Protein AF-A0A5B8JKD5-F1 (afdb_monomer)

Radius of gyration: 22.91 Å; Cα contacts (8 Å, |Δi|>4): 563; chains: 1; bounding box: 77×68×49 Å

InterPro domains:
  IPR025335 Protein of unknown function DUF4241 [PF14025] (113-282)

Mean predicted aligned error: 14.0 Å

pLDDT: mean 71.25, std 26.7, range [23.27, 98.62]

Nearest PDB structures (foldseek):
  3tgo-assembly2_D  TM=1.896E-01  e=2.048E+00  Escherichia coli K-12
  7pvh-assembly1_B  TM=2.909E-01  e=5.321E+00  Porphyromonas gingivalis ATCC 33277

Organism: NCBI:txid2599401

Structure (mmCIF, N/CA/C/O backbone):
data_AF-A0A5B8JKD5-F1
#
_entry.id   AF-A0A5B8JKD5-F1
#
loop_
_atom_site.group_PDB
_atom_site.id
_atom_site.type_symbol
_atom_site.label_atom_id
_atom_site.label_alt_id
_atom_site.label_comp_id
_atom_site.label_asym_id
_atom_site.label_entity_id
_atom_site.label_seq_id
_atom_site.pdbx_PDB_ins_code
_atom_site.Cartn_x
_atom_site.Cartn_y
_atom_site.Cartn_z
_atom_site.occupancy
_atom_site.B_iso_or_equiv
_atom_site.auth_seq_id
_atom_site.auth_comp_id
_atom_site.auth_asym_id
_atom_site.auth_atom_id
_atom_site.pdbx_PDB_model_num
ATOM 1 N N . MET A 1 1 ? 41.252 -17.599 -28.103 1.00 38.72 1 MET A N 1
ATOM 2 C CA . MET A 1 1 ? 41.578 -16.735 -26.949 1.00 38.72 1 MET A CA 1
ATOM 3 C C . MET A 1 1 ? 40.517 -16.993 -25.890 1.00 38.72 1 MET A C 1
ATOM 5 O O . MET A 1 1 ? 39.359 -16.701 -26.145 1.00 38.72 1 MET A O 1
ATOM 9 N N . ARG A 1 2 ? 40.862 -17.691 -24.802 1.00 27.73 2 ARG A N 1
ATOM 10 C CA . ARG A 1 2 ? 39.943 -18.035 -23.701 1.00 27.73 2 ARG A CA 1
ATOM 11 C C . ARG A 1 2 ? 40.127 -17.001 -22.587 1.00 27.73 2 ARG A C 1
ATOM 13 O O . ARG A 1 2 ? 41.266 -16.767 -22.196 1.00 27.73 2 ARG A O 1
ATOM 20 N N . LEU A 1 3 ? 39.040 -16.406 -22.101 1.00 31.05 3 LEU A N 1
ATOM 21 C CA . LEU A 1 3 ? 39.043 -15.577 -20.889 1.00 31.05 3 LEU A CA 1
ATOM 22 C C . LEU A 1 3 ? 39.166 -16.476 -19.639 1.00 31.05 3 LEU A C 1
ATOM 24 O O . LEU A 1 3 ? 38.661 -17.603 -19.666 1.00 31.05 3 LEU A O 1
ATOM 28 N N . PRO A 1 4 ? 39.847 -16.035 -18.565 1.00 34.31 4 PRO A N 1
ATOM 29 C CA . PRO A 1 4 ? 40.064 -16.857 -17.382 1.00 34.31 4 PRO A CA 1
ATOM 30 C C . PRO A 1 4 ? 38.844 -16.849 -16.451 1.00 34.31 4 PRO A C 1
ATOM 32 O O . PRO A 1 4 ? 38.213 -15.820 -16.228 1.00 34.31 4 PRO A O 1
ATOM 35 N N . SER A 1 5 ? 38.547 -18.014 -15.871 1.00 30.92 5 SER A N 1
ATOM 36 C CA . SER A 1 5 ? 37.573 -18.173 -14.789 1.00 30.92 5 SER A CA 1
ATOM 37 C C . SER A 1 5 ? 38.212 -17.709 -13.477 1.00 30.92 5 SER A C 1
ATOM 39 O O . SER A 1 5 ? 39.177 -18.329 -13.021 1.00 30.92 5 SER A O 1
ATOM 41 N N . ALA A 1 6 ? 37.673 -16.665 -12.854 1.00 30.75 6 ALA A N 1
ATOM 42 C CA . ALA A 1 6 ? 38.006 -16.298 -11.483 1.00 30.75 6 ALA A CA 1
ATOM 43 C C . ALA A 1 6 ? 36.887 -16.787 -10.551 1.00 30.75 6 ALA A C 1
ATOM 45 O O . ALA A 1 6 ? 35.758 -16.307 -10.605 1.00 30.75 6 ALA A O 1
ATOM 46 N N . ARG A 1 7 ? 37.204 -17.774 -9.704 1.00 29.45 7 ARG A N 1
ATOM 47 C CA . ARG A 1 7 ? 3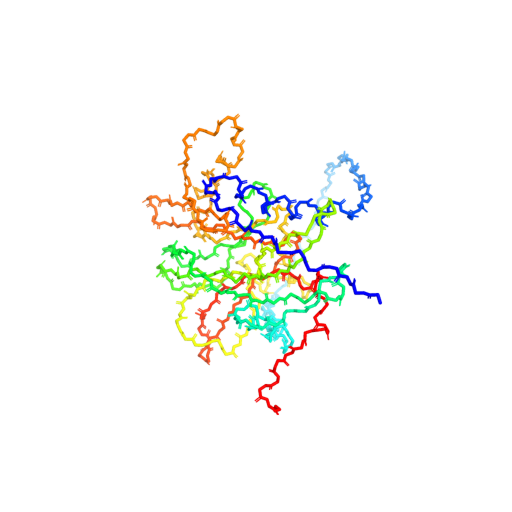6.393 -18.139 -8.536 1.00 29.45 7 ARG A CA 1
ATOM 48 C C . ARG A 1 7 ? 36.581 -17.054 -7.477 1.00 29.45 7 ARG A C 1
ATOM 50 O O . ARG A 1 7 ? 37.683 -16.922 -6.952 1.00 29.45 7 ARG A O 1
ATOM 57 N N . ALA A 1 8 ? 35.523 -16.319 -7.149 1.00 29.28 8 ALA A N 1
ATOM 58 C CA . ALA A 1 8 ? 35.490 -15.465 -5.969 1.00 29.28 8 ALA A CA 1
ATOM 59 C C . ALA A 1 8 ? 34.946 -16.269 -4.779 1.00 29.28 8 ALA A C 1
ATOM 61 O O . ALA A 1 8 ? 33.826 -16.779 -4.806 1.00 29.28 8 ALA A O 1
ATOM 62 N N . THR A 1 9 ? 35.770 -16.416 -3.746 1.00 25.31 9 THR A N 1
ATOM 63 C CA . THR A 1 9 ? 35.397 -17.001 -2.458 1.00 25.31 9 THR A CA 1
ATOM 64 C C . THR A 1 9 ? 34.605 -15.960 -1.669 1.00 25.31 9 THR A C 1
ATOM 66 O O . THR A 1 9 ? 35.135 -14.900 -1.344 1.00 25.31 9 THR A O 1
ATOM 69 N N . VAL A 1 10 ? 33.338 -16.248 -1.366 1.00 28.36 10 VAL A N 1
ATOM 70 C CA . VAL A 1 10 ? 32.483 -15.404 -0.519 1.00 28.36 10 VAL A CA 1
ATOM 71 C C . VAL A 1 10 ? 32.955 -15.522 0.931 1.00 28.36 10 VAL A C 1
ATOM 73 O O . VAL A 1 10 ? 32.803 -16.571 1.554 1.00 28.36 10 VAL A O 1
ATOM 76 N N . SER A 1 11 ? 33.529 -14.445 1.467 1.00 23.95 11 SER A N 1
ATOM 77 C CA . SER A 1 11 ? 33.712 -14.266 2.909 1.00 23.95 11 SER A CA 1
ATOM 78 C C . SER A 1 11 ? 32.438 -13.646 3.477 1.00 23.95 11 SER A C 1
ATOM 80 O O . SER A 1 11 ? 32.089 -12.515 3.142 1.00 23.95 11 SER A O 1
ATOM 82 N N . GLN A 1 12 ? 31.715 -14.405 4.299 1.00 29.39 12 GLN A N 1
ATOM 83 C CA . GLN A 1 12 ? 30.572 -13.907 5.058 1.00 29.39 12 GLN A CA 1
ATOM 84 C C . GLN A 1 12 ? 31.075 -13.163 6.301 1.00 29.39 12 GLN A C 1
ATOM 86 O O . GLN A 1 12 ? 31.580 -13.784 7.233 1.00 29.39 12 GLN A O 1
ATOM 91 N N . HIS A 1 13 ? 30.878 -11.845 6.344 1.00 25.33 13 HIS A N 1
ATOM 92 C CA . HIS A 1 13 ? 30.838 -11.085 7.594 1.00 25.33 13 HIS A CA 1
ATOM 93 C C . HIS A 1 13 ? 29.442 -10.459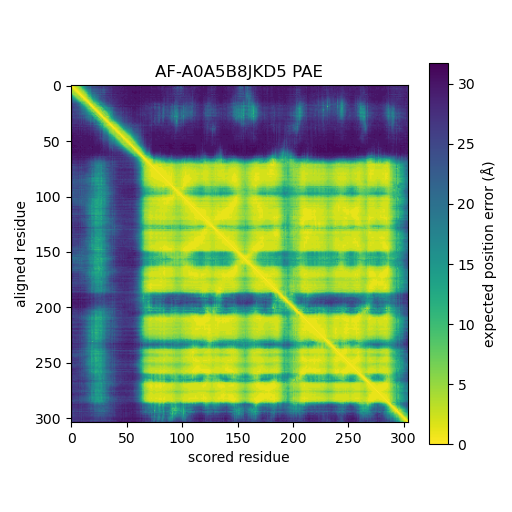 7.754 1.00 25.33 13 HIS A C 1
ATOM 95 O O . HIS A 1 13 ? 29.001 -9.745 6.853 1.00 25.33 13 HIS A O 1
ATOM 101 N N . PRO A 1 14 ? 28.726 -10.713 8.867 1.00 30.03 14 PRO A N 1
ATOM 102 C CA . PRO A 1 14 ? 27.431 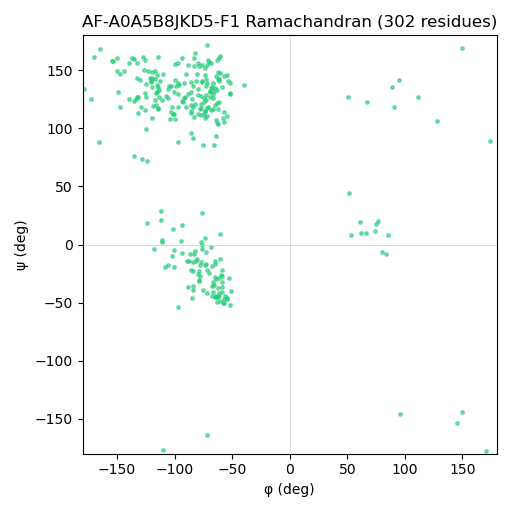-10.104 9.133 1.00 30.03 14 PRO A CA 1
ATOM 103 C C . PRO A 1 14 ? 27.631 -8.797 9.914 1.00 30.03 14 PRO A C 1
ATOM 105 O O . PRO A 1 14 ? 28.276 -8.795 10.960 1.00 30.03 14 PRO A O 1
ATOM 108 N N . GLY A 1 15 ? 27.079 -7.680 9.436 1.00 24.41 15 GLY A N 1
ATOM 109 C CA . GLY A 1 15 ? 27.148 -6.426 10.192 1.00 24.41 15 GLY A CA 1
ATOM 110 C C . GLY A 1 15 ? 26.612 -5.197 9.463 1.00 24.41 15 GLY A C 1
ATOM 111 O O . GLY A 1 15 ? 27.360 -4.495 8.797 1.00 24.41 15 GLY A O 1
ATOM 112 N N . SER A 1 16 ? 25.309 -4.946 9.617 1.00 29.38 16 SER A N 1
ATOM 113 C CA . SER A 1 16 ? 24.688 -3.623 9.850 1.00 29.38 16 SER A CA 1
ATOM 114 C C . SER A 1 16 ? 24.957 -2.409 8.930 1.00 29.38 16 SER A C 1
ATOM 116 O O . SER A 1 16 ? 24.487 -1.329 9.264 1.00 29.38 16 SER A O 1
ATOM 118 N N . GLY A 1 17 ? 25.632 -2.528 7.782 1.00 24.52 17 GLY A N 1
ATOM 119 C CA . GLY A 1 17 ? 25.913 -1.381 6.887 1.00 24.52 17 GLY A CA 1
ATOM 120 C C . GLY A 1 17 ? 25.037 -1.252 5.629 1.00 24.52 17 GLY A C 1
ATOM 121 O O . GLY A 1 17 ? 25.100 -0.242 4.939 1.00 24.52 17 GLY A O 1
ATOM 122 N N . LEU A 1 18 ? 24.230 -2.268 5.306 1.00 29.52 18 LEU A N 1
ATOM 123 C CA . LEU A 1 18 ? 23.545 -2.396 4.005 1.00 29.52 18 LEU A CA 1
ATOM 124 C C . LEU A 1 18 ? 22.115 -1.829 3.961 1.00 29.52 18 LEU A C 1
ATOM 126 O O . LEU A 1 18 ? 21.524 -1.774 2.888 1.00 29.52 18 LEU A O 1
ATOM 130 N N . GLN A 1 19 ? 21.550 -1.403 5.096 1.00 34.62 19 GLN A N 1
ATOM 131 C CA . GLN A 1 19 ? 20.159 -0.925 5.151 1.00 34.62 19 GLN A CA 1
ATOM 132 C C . GLN A 1 19 ? 19.983 0.524 4.659 1.00 34.62 19 GLN A C 1
ATOM 134 O O . GLN A 1 19 ? 18.919 0.840 4.138 1.00 34.62 19 GLN A O 1
ATOM 139 N N . ASP A 1 20 ? 21.024 1.364 4.719 1.00 34.84 20 ASP A N 1
ATOM 140 C CA . ASP A 1 20 ? 20.960 2.762 4.249 1.00 34.84 20 ASP A CA 1
ATOM 141 C C . ASP A 1 20 ? 21.326 2.936 2.759 1.00 34.84 20 ASP A C 1
ATOM 143 O O . ASP A 1 20 ? 21.018 3.966 2.160 1.00 34.84 20 ASP A O 1
ATOM 147 N N . PHE A 1 21 ? 21.928 1.930 2.111 1.00 28.73 21 PHE A N 1
ATOM 148 C CA . PHE A 1 21 ? 22.318 2.025 0.694 1.00 28.73 21 PHE A CA 1
ATOM 149 C C . PHE A 1 21 ? 21.145 1.847 -0.281 1.00 28.73 21 PHE A C 1
ATOM 151 O O . PHE A 1 21 ? 21.165 2.430 -1.362 1.00 28.73 21 PHE A O 1
ATOM 158 N N . GLY A 1 22 ? 20.094 1.115 0.104 1.00 30.83 22 GLY A N 1
ATOM 159 C CA . GLY A 1 22 ? 18.913 0.906 -0.746 1.00 30.83 22 GLY A CA 1
ATOM 160 C C . GLY A 1 22 ? 18.127 2.191 -1.045 1.00 30.83 22 GLY A C 1
ATOM 161 O O . GLY A 1 22 ? 17.568 2.322 -2.128 1.00 30.83 22 GLY A O 1
ATOM 162 N N . GLN A 1 23 ? 18.142 3.179 -0.138 1.00 37.06 23 GLN A N 1
ATOM 163 C CA . GLN A 1 23 ? 17.526 4.497 -0.375 1.00 37.06 23 GLN A CA 1
ATOM 164 C C . GLN A 1 23 ? 18.394 5.423 -1.246 1.00 37.06 23 GLN A C 1
ATOM 166 O O . GLN A 1 23 ? 17.866 6.320 -1.900 1.00 37.06 23 GLN A O 1
ATOM 171 N N . PHE A 1 24 ? 19.711 5.197 -1.309 1.00 28.78 24 PHE A N 1
ATOM 172 C CA . PHE A 1 24 ? 20.623 5.995 -2.139 1.00 28.78 24 PHE A CA 1
ATOM 173 C C . PHE A 1 24 ? 20.471 5.727 -3.644 1.00 28.78 24 PHE A C 1
ATOM 175 O O . PHE A 1 24 ? 20.833 6.582 -4.453 1.00 28.78 24 PHE A O 1
ATOM 182 N N . VAL A 1 25 ? 19.928 4.566 -4.024 1.00 34.53 25 VAL A N 1
ATOM 183 C CA . VAL A 1 25 ? 19.708 4.187 -5.430 1.00 34.53 25 VAL A CA 1
ATOM 184 C C . VAL A 1 25 ? 18.515 4.942 -6.022 1.00 34.53 25 VAL A C 1
ATOM 186 O O . VAL A 1 25 ? 18.626 5.462 -7.131 1.00 34.53 25 VAL A O 1
ATOM 189 N N . LEU A 1 26 ? 17.434 5.129 -5.250 1.00 36.12 26 LEU A N 1
ATOM 190 C CA . LEU A 1 26 ? 16.278 5.930 -5.678 1.00 36.12 26 LEU A CA 1
ATOM 191 C C . LEU A 1 26 ? 16.665 7.403 -5.914 1.00 36.12 26 LEU A C 1
ATOM 193 O O . LEU A 1 26 ? 16.374 7.962 -6.968 1.00 36.12 26 LEU A O 1
ATOM 197 N N . LEU A 1 27 ? 17.442 7.985 -4.991 1.00 31.52 27 LEU A N 1
ATOM 198 C CA . LEU A 1 27 ? 17.886 9.385 -5.055 1.00 31.52 27 LEU A CA 1
ATOM 199 C C . LEU A 1 27 ? 18.819 9.705 -6.238 1.00 31.52 27 LEU A C 1
ATOM 201 O O . LEU A 1 27 ? 19.015 10.877 -6.560 1.00 31.52 27 LEU A O 1
ATOM 205 N N . ARG A 1 28 ? 19.421 8.704 -6.897 1.00 33.03 28 ARG A N 1
ATOM 206 C CA . ARG A 1 28 ? 20.286 8.934 -8.070 1.00 33.03 28 ARG A CA 1
ATOM 207 C C . ARG A 1 28 ? 19.681 8.552 -9.412 1.00 33.03 28 ARG A C 1
ATOM 209 O O . ARG A 1 28 ? 20.161 9.084 -10.411 1.00 33.03 28 ARG A O 1
ATOM 216 N N . PHE A 1 29 ? 18.621 7.749 -9.453 1.00 31.39 29 PHE A N 1
ATOM 217 C CA . PHE A 1 29 ? 17.850 7.595 -10.689 1.00 31.39 29 PHE A CA 1
ATOM 218 C C . PHE A 1 29 ? 17.131 8.905 -11.070 1.00 31.39 29 PHE A C 1
ATOM 220 O O . PHE A 1 29 ? 17.071 9.243 -12.249 1.00 31.39 29 PHE A O 1
ATOM 227 N N . ALA A 1 30 ? 16.720 9.718 -10.088 1.00 32.06 30 ALA A N 1
ATOM 228 C CA . ALA A 1 30 ? 16.131 11.040 -10.327 1.00 32.06 30 ALA A CA 1
ATOM 229 C C . ALA A 1 30 ? 17.160 12.149 -10.644 1.00 32.06 30 ALA A C 1
ATOM 231 O O . ALA A 1 30 ? 16.889 13.054 -11.433 1.00 32.06 30 ALA A O 1
ATOM 232 N N . ALA A 1 31 ? 18.381 12.070 -10.102 1.00 26.64 31 ALA A N 1
ATOM 233 C CA . ALA A 1 31 ? 19.393 13.125 -10.253 1.00 26.64 31 ALA A CA 1
ATOM 234 C C . ALA A 1 31 ? 20.039 13.222 -11.657 1.00 26.64 31 ALA A C 1
ATOM 236 O O . ALA A 1 31 ? 20.799 14.157 -11.914 1.00 26.64 31 ALA A O 1
ATOM 237 N N . SER A 1 32 ? 19.751 12.286 -12.571 1.00 25.95 32 SER A N 1
ATOM 238 C CA . SER A 1 32 ? 20.211 12.333 -13.972 1.00 25.95 32 SER A CA 1
ATOM 239 C C . SER A 1 32 ? 19.309 13.194 -14.876 1.00 25.95 32 SER A C 1
ATOM 241 O O . SER A 1 32 ? 19.713 13.612 -15.962 1.00 25.95 32 SER A O 1
ATOM 243 N N . LEU A 1 33 ? 18.096 13.531 -14.425 1.00 31.38 33 LEU A N 1
ATOM 244 C CA . LEU A 1 33 ? 17.152 14.341 -15.192 1.00 31.38 33 LEU A CA 1
ATOM 245 C C . LEU A 1 33 ? 17.233 15.805 -14.752 1.00 31.38 33 LEU A C 1
ATOM 247 O O . LEU A 1 33 ? 16.509 16.271 -13.874 1.00 31.38 33 LEU A O 1
ATOM 251 N N . GLY A 1 34 ? 18.134 16.556 -15.386 1.00 25.94 34 GLY A N 1
ATOM 252 C CA . GLY A 1 34 ? 18.190 18.008 -15.242 1.00 25.94 34 GLY A CA 1
ATOM 253 C C . GLY A 1 34 ? 16.863 18.660 -15.640 1.00 25.94 34 GLY A C 1
ATOM 254 O O . GLY A 1 34 ? 16.538 18.735 -16.823 1.00 25.94 34 GLY A O 1
ATOM 255 N N . SER A 1 35 ? 16.121 19.175 -14.658 1.00 27.70 35 SER A N 1
ATOM 256 C CA . SER A 1 35 ? 14.975 20.058 -14.895 1.00 27.70 35 SER A CA 1
ATOM 257 C C . SER A 1 35 ? 15.389 21.534 -14.777 1.00 27.70 35 SER A C 1
ATOM 259 O O . SER A 1 35 ? 16.155 21.889 -13.877 1.00 27.70 35 SER A O 1
ATOM 261 N N . PRO A 1 36 ? 14.920 22.423 -15.676 1.00 26.62 36 PRO A N 1
ATOM 262 C CA . PRO A 1 36 ? 15.261 23.843 -15.650 1.00 26.62 36 PRO A CA 1
ATOM 263 C C . PRO A 1 36 ? 14.488 24.597 -14.549 1.00 26.62 36 PRO A C 1
ATOM 265 O O . PRO A 1 36 ? 13.383 24.197 -14.183 1.00 26.62 36 PRO A O 1
ATOM 268 N N . PRO A 1 37 ? 15.016 25.727 -14.038 1.00 25.95 37 PRO A N 1
ATOM 269 C CA . PRO A 1 37 ? 14.405 26.443 -12.921 1.00 25.95 37 PRO A CA 1
ATOM 270 C C . PRO A 1 37 ? 13.112 27.158 -13.336 1.00 25.95 37 PRO A C 1
ATOM 272 O O . PRO A 1 37 ? 13.130 28.108 -14.125 1.00 25.95 37 PRO A O 1
ATOM 275 N N . SER A 1 38 ? 11.983 26.767 -12.744 1.00 30.59 38 SER A N 1
ATOM 276 C CA . SER A 1 38 ? 10.745 27.545 -12.780 1.00 30.59 38 SER A CA 1
ATOM 277 C C . SER A 1 38 ? 10.863 28.755 -11.848 1.00 30.59 38 SER A C 1
ATOM 279 O O . SER A 1 38 ? 10.948 28.627 -10.628 1.00 30.59 38 SER A O 1
ATOM 281 N N . ARG A 1 39 ? 10.882 29.954 -12.440 1.00 26.95 39 ARG A N 1
ATOM 282 C CA . ARG A 1 39 ? 10.851 31.238 -11.729 1.00 26.95 39 ARG A CA 1
ATOM 283 C C . ARG A 1 39 ? 9.509 31.425 -11.022 1.00 26.95 39 ARG A C 1
ATOM 285 O O . ARG A 1 39 ? 8.490 31.622 -11.676 1.00 26.95 39 ARG A O 1
ATOM 292 N N . CYS A 1 40 ? 9.540 31.502 -9.699 1.00 25.66 40 CYS A N 1
ATOM 293 C CA . CYS A 1 40 ? 8.486 32.135 -8.916 1.00 25.66 40 CYS A CA 1
ATOM 294 C C . CYS A 1 40 ? 8.488 33.648 -9.215 1.00 25.66 40 CYS A C 1
ATOM 296 O O . CYS A 1 40 ? 9.525 34.305 -9.105 1.00 25.66 40 CYS A O 1
ATOM 298 N N . HIS A 1 41 ? 7.350 34.218 -9.614 1.00 28.42 41 HIS A N 1
ATOM 299 C CA . HIS A 1 41 ? 7.103 35.660 -9.530 1.00 28.42 41 HIS A CA 1
ATOM 300 C C . HIS A 1 41 ? 6.029 35.898 -8.475 1.00 28.42 41 HIS A C 1
ATOM 302 O O . HIS A 1 41 ? 4.964 35.286 -8.504 1.00 28.42 41 HIS A O 1
ATOM 308 N N . GLY A 1 42 ? 6.386 36.745 -7.509 1.00 26.05 42 GLY A N 1
ATOM 309 C CA . GLY A 1 42 ? 5.579 37.098 -6.354 1.00 26.05 42 GLY A CA 1
ATOM 310 C C . GLY A 1 42 ? 4.337 37.910 -6.708 1.00 26.05 42 GLY A C 1
ATOM 311 O O . GLY A 1 42 ? 4.267 38.584 -7.736 1.00 26.05 42 GLY A O 1
ATOM 312 N N . GLY A 1 43 ? 3.359 37.822 -5.810 1.00 24.56 43 GLY A N 1
ATOM 313 C CA . GLY A 1 43 ? 2.104 38.551 -5.879 1.00 24.56 43 GLY A CA 1
ATOM 314 C C . GLY A 1 43 ? 2.241 40.052 -5.618 1.00 24.56 43 GLY A C 1
ATOM 315 O O . GLY A 1 43 ? 3.167 40.525 -4.962 1.00 24.56 43 GLY A O 1
ATOM 316 N N . GLY A 1 44 ? 1.242 40.781 -6.106 1.00 24.38 44 GLY A N 1
ATOM 317 C CA . GLY A 1 44 ? 0.961 42.175 -5.792 1.00 24.38 44 GLY A CA 1
ATOM 318 C C . GLY A 1 44 ? -0.547 42.406 -5.888 1.00 24.38 44 GLY A C 1
ATOM 319 O O . GLY A 1 44 ? -1.191 41.946 -6.824 1.00 24.38 44 GLY A O 1
ATOM 320 N N . ALA A 1 45 ? -1.095 43.039 -4.858 1.00 27.97 45 ALA A N 1
ATOM 321 C CA . ALA A 1 45 ? -2.500 43.075 -4.473 1.00 27.97 45 ALA A CA 1
ATOM 322 C C . ALA A 1 45 ? -3.443 43.867 -5.401 1.00 27.97 45 ALA A C 1
ATOM 324 O O . ALA A 1 45 ? -3.043 44.847 -6.022 1.00 27.97 45 ALA A O 1
ATOM 325 N N . ALA A 1 46 ? -4.737 43.527 -5.354 1.00 26.27 46 ALA A N 1
ATOM 326 C CA . ALA A 1 46 ? -5.823 44.471 -5.613 1.00 26.27 46 ALA A CA 1
ATOM 327 C C . ALA A 1 46 ? -7.062 44.118 -4.771 1.00 26.27 46 ALA A C 1
ATOM 329 O O . ALA A 1 46 ? -7.643 43.042 -4.888 1.00 26.27 46 ALA A O 1
ATOM 330 N N . THR A 1 47 ? -7.447 45.048 -3.901 1.00 27.73 47 THR A N 1
ATOM 331 C CA . THR A 1 47 ? -8.682 45.058 -3.112 1.00 27.73 47 THR A CA 1
ATOM 332 C C . THR A 1 47 ? -9.821 45.771 -3.845 1.00 27.73 47 THR A C 1
ATOM 334 O O . THR A 1 47 ? -9.596 46.819 -4.438 1.00 27.73 47 THR A O 1
ATOM 337 N N . MET A 1 48 ? -11.040 45.266 -3.612 1.00 25.36 48 MET A N 1
ATOM 338 C CA . MET A 1 48 ? -12.344 45.958 -3.558 1.00 25.36 48 MET A CA 1
ATOM 339 C C . MET A 1 48 ? -12.959 46.578 -4.830 1.00 25.36 48 MET A C 1
ATOM 341 O O . MET A 1 48 ? -12.455 47.536 -5.403 1.00 25.36 48 MET A O 1
ATOM 345 N N . GLY A 1 49 ? -14.181 46.126 -5.140 1.00 23.27 49 GLY A N 1
ATOM 346 C CA . GLY A 1 49 ? -15.154 46.818 -5.988 1.00 23.27 49 GLY A CA 1
ATOM 347 C C . GLY A 1 49 ? -16.509 46.099 -5.986 1.00 23.27 49 GLY A C 1
ATOM 348 O O . GLY A 1 49 ? -16.576 44.899 -6.216 1.00 23.27 49 GLY A O 1
ATOM 349 N N . CYS A 1 50 ? -17.566 46.834 -5.647 1.00 23.91 50 CYS A N 1
ATOM 350 C CA . CYS A 1 50 ? -18.885 46.366 -5.219 1.00 23.91 50 CYS A CA 1
ATOM 351 C C . CYS A 1 50 ? -19.887 45.964 -6.330 1.00 23.91 50 CYS A C 1
ATOM 353 O O . CYS A 1 50 ? -19.831 46.468 -7.444 1.00 23.91 50 CYS A O 1
ATOM 355 N N . ALA A 1 51 ? -20.924 45.245 -5.866 1.00 25.98 51 ALA A N 1
ATOM 356 C CA . ALA A 1 51 ? -22.368 45.432 -6.118 1.00 25.98 51 ALA A CA 1
ATOM 357 C C . ALA A 1 51 ? -23.096 44.781 -7.319 1.00 25.98 51 ALA A C 1
ATOM 359 O O . ALA A 1 51 ? -22.726 44.922 -8.478 1.00 25.98 51 ALA A O 1
ATOM 360 N N . GLY A 1 52 ? -24.273 44.233 -6.960 1.00 25.72 52 GLY A N 1
ATOM 361 C CA . GLY A 1 52 ? -25.467 43.988 -7.784 1.00 25.72 52 GLY A CA 1
ATOM 362 C C . GLY A 1 52 ? -25.570 42.584 -8.391 1.00 25.72 52 GLY A C 1
ATOM 363 O O . GLY A 1 52 ? -24.577 42.060 -8.859 1.00 25.72 52 GLY A O 1
ATOM 364 N N . SER A 1 53 ? -26.703 41.890 -8.510 1.00 28.89 53 SER A N 1
ATOM 365 C CA . SER A 1 53 ? -28.084 42.025 -8.031 1.00 28.89 53 SER A CA 1
ATOM 366 C C . SER A 1 53 ? -28.857 40.800 -8.562 1.00 28.89 53 SER A C 1
ATOM 368 O O . SER A 1 53 ? -28.763 40.502 -9.743 1.00 28.89 53 SER A O 1
ATOM 370 N N . ASN A 1 54 ? -29.646 40.156 -7.698 1.00 28.78 54 ASN A N 1
ATOM 371 C CA . ASN A 1 54 ? -30.928 39.467 -7.934 1.00 28.78 54 ASN A CA 1
ATOM 372 C C . ASN A 1 54 ? -31.167 38.406 -9.045 1.00 28.78 54 ASN A C 1
ATOM 374 O O . ASN A 1 54 ? -31.199 38.691 -10.234 1.00 28.78 54 ASN A O 1
ATOM 378 N N . ALA A 1 55 ? -31.677 37.272 -8.535 1.00 29.83 55 ALA A N 1
ATOM 379 C CA . ALA A 1 55 ? -32.953 36.618 -8.872 1.00 29.83 55 ALA A CA 1
ATOM 380 C C . ALA A 1 55 ? -33.023 35.553 -9.985 1.00 29.83 55 ALA A C 1
ATOM 382 O O . ALA A 1 55 ? -32.971 35.841 -11.173 1.00 29.83 55 ALA A O 1
ATOM 383 N N . GLY A 1 56 ? -33.419 34.350 -9.544 1.00 25.56 56 GLY A N 1
ATOM 384 C CA . GLY A 1 56 ? -34.448 33.551 -10.212 1.00 25.56 56 GLY A CA 1
ATOM 385 C C . GLY A 1 56 ? -33.971 32.274 -10.898 1.00 25.56 56 GLY A C 1
ATOM 386 O O . GLY A 1 56 ? -33.138 32.311 -11.791 1.00 25.56 56 GLY A O 1
ATOM 387 N N . GLY A 1 57 ? -34.615 31.153 -10.561 1.00 26.59 57 GLY A N 1
ATOM 388 C CA . GLY A 1 57 ? -34.772 30.049 -11.510 1.00 26.59 57 GLY A CA 1
ATOM 389 C C . GLY A 1 57 ? -34.331 28.681 -11.013 1.00 26.59 57 GLY A C 1
ATOM 390 O O . GLY A 1 57 ? -33.151 28.369 -10.952 1.00 26.59 57 GLY A O 1
ATOM 391 N N . LYS A 1 58 ? -35.332 27.847 -10.728 1.00 35.38 58 LYS A N 1
ATOM 392 C CA . LYS A 1 58 ? -35.254 26.395 -10.550 1.00 35.38 58 LYS A CA 1
ATOM 393 C C . LYS A 1 58 ? -34.316 25.717 -11.556 1.00 35.38 58 LYS A C 1
ATOM 395 O O . LYS A 1 58 ? -34.456 25.904 -12.759 1.00 35.38 58 LYS A O 1
ATOM 400 N N . GLY A 1 59 ? -33.522 24.784 -11.048 1.00 28.47 59 GLY A N 1
ATOM 401 C CA . GLY A 1 59 ? -32.874 23.746 -11.836 1.00 28.47 59 GLY A CA 1
ATOM 402 C C . GLY A 1 59 ? -32.349 22.663 -10.910 1.00 28.47 59 GLY A C 1
ATOM 403 O O . GLY A 1 59 ? -31.216 22.739 -10.453 1.00 28.47 59 GLY A O 1
ATOM 404 N N . ALA A 1 60 ? -33.185 21.669 -10.608 1.00 37.56 60 ALA A N 1
ATOM 405 C CA . ALA A 1 60 ? -32.719 20.392 -10.085 1.00 37.56 60 ALA A CA 1
ATOM 406 C C . ALA A 1 60 ? -31.902 19.715 -11.199 1.00 37.56 60 ALA A C 1
ATOM 408 O O . ALA A 1 60 ? -32.445 18.989 -12.029 1.00 37.56 60 ALA A O 1
ATOM 409 N N . GLY A 1 61 ? -30.616 20.055 -11.283 1.00 29.12 61 GLY A N 1
ATOM 410 C CA . GLY A 1 61 ? -29.660 19.413 -12.173 1.00 29.12 61 GLY A CA 1
ATOM 411 C C . GLY A 1 61 ? -29.261 18.079 -11.567 1.00 29.12 61 GLY A C 1
ATOM 412 O O . GLY A 1 61 ? -28.643 18.046 -10.505 1.00 29.12 61 GLY A O 1
ATOM 413 N N . GLY A 1 62 ? -29.669 16.988 -12.214 1.00 31.50 62 GLY A N 1
ATOM 414 C CA . GLY A 1 62 ? -29.268 15.639 -11.841 1.00 31.50 62 GLY A CA 1
ATOM 415 C C . GLY A 1 62 ? -27.750 15.545 -11.730 1.00 31.50 62 GLY A C 1
ATOM 416 O O . GLY A 1 62 ? -27.028 15.982 -12.625 1.00 31.50 62 GLY A O 1
ATOM 417 N N . VAL A 1 63 ? -27.287 14.983 -10.614 1.00 37.91 63 VAL A N 1
ATOM 418 C CA . VAL A 1 63 ? -25.890 14.606 -10.410 1.00 37.91 63 VAL A CA 1
ATOM 419 C C . VAL A 1 63 ? -25.509 13.701 -11.578 1.00 37.91 63 VAL A C 1
ATOM 421 O O . VAL A 1 63 ? -26.054 12.606 -11.722 1.00 37.91 63 VAL A O 1
ATOM 424 N N . GLY A 1 64 ? -24.644 14.199 -12.462 1.00 38.50 64 GLY A N 1
ATOM 425 C CA . GLY A 1 64 ? -24.162 13.441 -13.605 1.00 38.50 64 GLY A CA 1
ATOM 426 C C . GLY A 1 64 ? -23.524 12.151 -13.107 1.00 38.50 64 GLY A C 1
ATOM 427 O O . GLY A 1 64 ? -22.514 12.184 -12.409 1.00 38.50 64 GLY A O 1
ATOM 428 N N . SER A 1 65 ? -24.138 11.017 -13.439 1.00 42.38 65 SER A N 1
ATOM 429 C CA . SER A 1 65 ? -23.531 9.701 -13.269 1.00 42.38 65 SER A CA 1
ATOM 430 C C . SER A 1 65 ? -22.224 9.697 -14.050 1.00 42.38 65 SER A C 1
ATOM 432 O O . SER A 1 65 ? -22.241 9.655 -15.280 1.00 42.38 65 SER A O 1
ATOM 434 N N . VAL A 1 66 ? -21.091 9.771 -13.357 1.00 52.00 66 VAL A N 1
ATOM 435 C CA . VAL A 1 66 ? -19.802 9.633 -14.025 1.00 52.00 66 VAL A CA 1
ATOM 436 C C . VAL A 1 66 ? -19.650 8.213 -14.527 1.00 52.00 66 VAL A C 1
ATOM 438 O O . VAL A 1 66 ? -19.935 7.239 -13.828 1.00 52.00 66 VAL A O 1
ATOM 441 N N . ASP A 1 67 ? -19.173 8.128 -15.757 1.00 59.56 67 ASP A N 1
ATOM 442 C CA . ASP A 1 67 ? -18.795 6.896 -16.411 1.00 59.56 67 ASP A CA 1
ATOM 443 C C . ASP A 1 67 ? -17.617 6.236 -15.673 1.00 59.56 67 ASP A C 1
ATOM 445 O O . ASP A 1 67 ? -16.445 6.548 -15.904 1.00 59.56 67 ASP A O 1
ATOM 449 N N . ARG A 1 68 ? -17.943 5.320 -14.752 1.00 66.75 68 ARG A N 1
ATOM 450 C CA . ARG A 1 68 ? -16.970 4.510 -14.005 1.00 66.75 68 ARG A CA 1
ATOM 451 C C . ARG A 1 68 ? -16.113 3.626 -14.915 1.00 66.75 68 ARG A C 1
ATOM 453 O O . ARG A 1 68 ? -15.094 3.131 -14.446 1.00 66.75 68 ARG A O 1
ATOM 460 N N . SER A 1 69 ? -16.450 3.464 -16.201 1.00 65.69 69 SER A N 1
ATOM 461 C CA . SER A 1 69 ? -15.629 2.683 -17.137 1.00 65.69 69 SER A CA 1
ATOM 462 C C . SER A 1 69 ? -14.202 3.223 -17.267 1.00 65.69 69 SER A C 1
ATOM 464 O O . SER A 1 69 ? -13.278 2.450 -17.492 1.00 65.69 69 SER A O 1
ATOM 466 N N . ARG A 1 70 ? -13.996 4.528 -17.041 1.00 70.06 70 ARG A N 1
ATOM 467 C CA . ARG A 1 70 ? -12.668 5.162 -17.067 1.00 70.06 70 ARG A CA 1
ATOM 468 C C . ARG A 1 70 ? -11.797 4.832 -15.859 1.00 70.06 70 ARG A C 1
ATOM 470 O O . ARG A 1 70 ? -10.597 5.068 -15.911 1.00 70.06 70 ARG A O 1
ATOM 477 N N . LEU A 1 71 ? -12.399 4.342 -14.776 1.00 82.69 71 LEU A N 1
ATOM 478 C CA . LEU A 1 71 ? -11.680 3.925 -13.574 1.00 82.69 71 LEU A CA 1
ATOM 479 C C . LEU A 1 71 ? -11.201 2.481 -13.683 1.00 82.69 71 LEU A C 1
ATOM 481 O O . LEU A 1 71 ? -10.259 2.107 -12.993 1.00 82.69 71 LEU A O 1
ATOM 485 N N . VAL A 1 72 ? -11.830 1.681 -14.544 1.00 89.31 72 VAL A N 1
ATOM 486 C CA . VAL A 1 72 ? -11.483 0.276 -14.741 1.00 89.31 72 VAL A CA 1
ATOM 487 C C . VAL A 1 72 ? -10.118 0.176 -15.414 1.00 89.31 72 VAL A C 1
ATOM 489 O O . VAL A 1 72 ? -9.849 0.835 -16.420 1.00 89.31 72 VAL A O 1
ATOM 492 N N . ALA A 1 73 ? -9.253 -0.677 -14.872 1.00 88.25 73 ALA A N 1
ATOM 493 C CA . ALA A 1 73 ? -7.985 -0.992 -15.503 1.00 88.25 73 ALA A CA 1
ATOM 494 C C . ALA A 1 73 ? -8.242 -1.636 -16.873 1.00 88.25 73 ALA A C 1
ATOM 496 O O . ALA A 1 73 ? -8.887 -2.682 -16.975 1.00 88.25 73 ALA A O 1
ATOM 497 N N . GLY A 1 74 ? -7.698 -1.042 -17.937 1.00 87.94 74 GLY A N 1
ATOM 498 C CA . GLY A 1 74 ? -7.658 -1.710 -19.236 1.00 87.94 74 GLY A CA 1
ATOM 499 C C . GLY A 1 74 ? -6.856 -3.023 -19.161 1.00 87.94 74 GLY A C 1
ATOM 500 O O . GLY A 1 74 ? -6.033 -3.181 -18.255 1.00 87.94 74 GLY A O 1
ATOM 501 N N . PRO A 1 75 ? -7.013 -3.945 -20.131 1.00 87.81 75 PRO A N 1
ATOM 502 C CA . PRO A 1 75 ? -6.416 -5.286 -20.074 1.00 87.81 75 PRO A CA 1
ATOM 503 C C . PRO A 1 75 ? -4.911 -5.301 -19.775 1.00 87.81 75 PRO A C 1
ATOM 505 O O . PRO A 1 75 ? -4.440 -6.106 -18.978 1.00 87.81 75 PRO A O 1
ATOM 508 N N . ARG A 1 76 ? -4.159 -4.361 -20.361 1.00 85.75 76 ARG A N 1
ATOM 509 C CA . ARG A 1 76 ? -2.712 -4.217 -20.143 1.00 85.75 76 ARG A CA 1
ATOM 510 C C . ARG A 1 76 ? -2.364 -3.880 -18.693 1.00 85.75 76 ARG A C 1
ATOM 512 O O . ARG A 1 76 ? -1.439 -4.461 -18.138 1.00 85.75 76 ARG A O 1
ATOM 519 N N . MET A 1 77 ? -3.095 -2.941 -18.093 1.00 88.19 77 MET A N 1
ATOM 520 C CA . MET A 1 77 ? -2.862 -2.522 -16.711 1.00 88.19 77 MET A CA 1
ATOM 521 C C . MET A 1 77 ? -3.297 -3.612 -15.732 1.00 88.19 77 MET A C 1
ATOM 523 O O . MET A 1 77 ? -2.558 -3.915 -14.805 1.00 88.19 77 MET A O 1
ATOM 527 N N . ALA A 1 78 ? -4.437 -4.265 -15.977 1.00 91.62 78 ALA A N 1
ATOM 528 C CA . ALA A 1 78 ? -4.858 -5.416 -15.183 1.00 91.62 78 ALA A CA 1
ATOM 529 C C . ALA A 1 78 ? -3.792 -6.527 -15.201 1.00 91.62 78 ALA A C 1
ATOM 531 O O . ALA A 1 78 ? -3.387 -7.009 -14.150 1.00 91.62 78 ALA A O 1
ATOM 532 N N . ALA A 1 79 ? -3.260 -6.868 -16.378 1.00 90.25 79 ALA A N 1
ATOM 533 C CA . ALA A 1 79 ? -2.207 -7.873 -16.496 1.00 90.25 79 ALA A CA 1
ATOM 534 C C . ALA A 1 79 ? -0.885 -7.443 -15.830 1.00 90.25 79 ALA A C 1
ATOM 536 O O . ALA A 1 79 ? -0.186 -8.281 -15.268 1.00 90.25 79 ALA A O 1
ATOM 537 N N . TYR A 1 80 ? -0.541 -6.149 -15.864 1.00 90.12 80 TYR A N 1
ATOM 538 C CA . TYR A 1 80 ? 0.605 -5.612 -15.123 1.00 90.12 80 TYR A CA 1
ATOM 539 C C . TYR A 1 80 ? 0.415 -5.733 -13.606 1.00 90.12 80 TYR A C 1
ATOM 541 O O . TYR A 1 80 ? 1.333 -6.170 -12.922 1.00 90.12 80 TYR A O 1
ATOM 549 N N . LEU A 1 81 ? -0.769 -5.397 -13.085 1.00 92.88 81 LEU A N 1
ATOM 550 C CA . LEU A 1 81 ? -1.084 -5.514 -11.658 1.00 92.88 81 LEU A CA 1
ATOM 551 C C . LEU A 1 81 ? -0.988 -6.966 -11.179 1.00 92.88 81 LEU A C 1
ATOM 553 O O . LEU A 1 81 ? -0.410 -7.216 -10.128 1.00 92.88 81 LEU A O 1
ATOM 557 N N . GLU A 1 82 ? -1.474 -7.928 -11.965 1.00 93.88 82 GLU A N 1
ATOM 558 C CA . GLU A 1 82 ? -1.303 -9.352 -11.645 1.00 93.88 82 GLU A CA 1
ATOM 559 C C . GLU A 1 82 ? 0.171 -9.783 -11.688 1.00 93.88 82 GLU A C 1
ATOM 561 O O . GLU A 1 82 ? 0.658 -10.453 -10.772 1.00 93.88 82 GLU A O 1
ATOM 566 N N . ALA A 1 83 ? 0.914 -9.370 -12.721 1.00 92.75 83 ALA A N 1
ATOM 567 C CA . ALA A 1 83 ? 2.336 -9.682 -12.844 1.00 92.75 83 ALA A CA 1
ATOM 568 C C . ALA A 1 83 ? 3.149 -9.101 -11.675 1.00 92.75 83 ALA A C 1
ATOM 570 O O . ALA A 1 83 ? 3.931 -9.818 -11.059 1.00 92.75 83 ALA A O 1
ATOM 571 N N . ALA A 1 84 ? 2.903 -7.845 -11.288 1.00 92.12 84 ALA A N 1
ATOM 572 C CA . ALA A 1 84 ? 3.613 -7.163 -10.203 1.00 92.12 84 ALA A CA 1
ATOM 573 C C . ALA A 1 84 ? 3.611 -7.954 -8.886 1.00 92.12 84 ALA A C 1
ATOM 575 O O . ALA A 1 84 ? 4.570 -7.860 -8.130 1.00 92.12 84 ALA A O 1
ATOM 576 N N . PHE A 1 85 ? 2.588 -8.777 -8.634 1.00 94.94 85 PHE A N 1
ATOM 577 C CA . PHE A 1 85 ? 2.479 -9.607 -7.432 1.00 94.94 85 PHE A CA 1
ATOM 578 C C . PHE A 1 85 ? 2.597 -11.115 -7.701 1.00 94.94 85 PHE A C 1
ATOM 580 O O . PHE A 1 85 ? 2.174 -11.923 -6.872 1.00 94.94 85 PHE A O 1
ATOM 587 N N . THR A 1 86 ? 3.196 -11.506 -8.827 1.00 95.62 86 THR A N 1
ATOM 588 C CA . THR A 1 86 ? 3.438 -12.909 -9.182 1.00 95.62 86 THR A CA 1
ATOM 589 C C . THR A 1 86 ? 4.942 -13.164 -9.335 1.00 95.62 86 THR A C 1
ATOM 591 O O . THR A 1 86 ? 5.541 -12.719 -10.320 1.00 95.62 86 THR A O 1
ATOM 594 N N . PRO A 1 87 ? 5.578 -13.895 -8.398 1.00 95.88 87 PRO A N 1
ATOM 595 C CA . PRO A 1 87 ? 6.989 -14.256 -8.503 1.00 95.88 87 PRO A CA 1
ATOM 596 C C . PRO A 1 87 ? 7.329 -14.960 -9.822 1.00 95.88 87 PRO A C 1
ATOM 598 O O . PRO A 1 87 ? 6.571 -15.790 -10.318 1.00 95.88 87 PRO A O 1
ATOM 601 N N . GLY A 1 88 ? 8.492 -14.637 -10.381 1.00 93.31 88 GLY A N 1
ATOM 602 C CA . GLY A 1 88 ? 8.990 -15.156 -11.653 1.00 93.31 88 GLY A CA 1
ATOM 603 C C . GLY A 1 88 ? 8.467 -14.428 -12.893 1.00 93.31 88 GLY A C 1
ATOM 604 O O . GLY A 1 88 ? 8.964 -14.685 -13.988 1.00 93.31 88 GLY A O 1
ATOM 605 N N . THR A 1 89 ? 7.504 -13.512 -12.759 1.00 92.31 89 THR A N 1
ATOM 606 C CA . THR A 1 89 ? 7.012 -12.743 -13.908 1.00 92.31 89 THR A CA 1
ATOM 607 C C . THR A 1 89 ? 7.931 -11.576 -14.249 1.00 92.31 89 THR A C 1
ATOM 609 O O . THR A 1 89 ? 8.562 -10.963 -13.384 1.00 92.31 89 THR A O 1
ATOM 612 N N . ARG A 1 90 ? 8.011 -11.264 -15.544 1.00 88.56 90 ARG A N 1
ATOM 613 C CA . ARG A 1 90 ? 8.782 -10.139 -16.074 1.00 88.56 90 ARG A CA 1
ATOM 614 C C . ARG A 1 90 ? 7.882 -8.916 -16.209 1.00 88.56 90 ARG A C 1
ATOM 616 O O . ARG A 1 90 ? 6.885 -8.966 -16.922 1.00 88.56 90 ARG A O 1
ATOM 623 N N . LEU A 1 91 ? 8.276 -7.817 -15.570 1.00 85.38 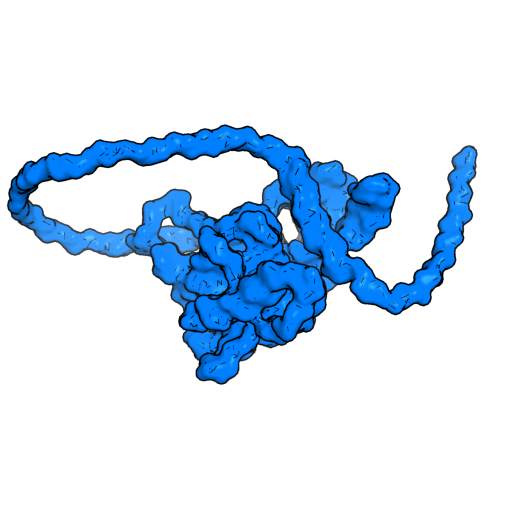91 LEU A N 1
ATOM 624 C CA . LEU A 1 91 ? 7.565 -6.535 -15.620 1.00 85.38 91 LEU A CA 1
ATOM 625 C C . LEU A 1 91 ? 7.986 -5.658 -16.802 1.00 85.38 91 LEU A C 1
ATOM 627 O O . LEU A 1 91 ? 7.290 -4.702 -17.113 1.00 85.38 91 LEU A O 1
ATOM 631 N N . GLY A 1 92 ? 9.104 -5.984 -17.456 1.00 81.31 92 GLY A N 1
ATOM 632 C CA . GLY A 1 92 ? 9.593 -5.321 -18.666 1.00 81.31 92 GLY A CA 1
ATOM 633 C C . GLY A 1 92 ? 11.117 -5.250 -18.700 1.00 81.31 92 GLY A C 1
ATOM 634 O O . GLY A 1 92 ? 11.789 -6.110 -18.118 1.00 81.31 92 GLY A O 1
ATOM 635 N N . MET A 1 93 ? 11.649 -4.256 -19.410 1.00 79.00 93 MET A N 1
ATOM 636 C CA . MET A 1 93 ? 13.080 -3.936 -19.473 1.00 79.00 93 MET A CA 1
ATOM 637 C C . MET A 1 93 ? 13.383 -2.629 -18.759 1.00 79.00 93 MET A C 1
ATOM 639 O O . MET A 1 93 ? 12.568 -1.705 -18.784 1.00 79.00 93 MET A O 1
ATOM 643 N N . LEU A 1 94 ? 14.564 -2.556 -18.151 1.00 71.25 94 LEU A N 1
ATOM 644 C CA . LEU A 1 94 ? 15.064 -1.320 -17.565 1.00 71.25 94 LEU A CA 1
ATOM 645 C C . LEU A 1 94 ? 15.395 -0.326 -18.690 1.00 71.25 94 LEU A C 1
ATOM 647 O O . LEU A 1 94 ? 16.127 -0.672 -19.615 1.00 71.25 94 LEU A O 1
ATOM 651 N N . ALA A 1 95 ? 14.855 0.895 -18.623 1.00 68.94 95 ALA A N 1
ATOM 652 C CA . ALA A 1 95 ? 14.948 1.868 -19.718 1.00 68.94 95 ALA A CA 1
ATOM 653 C C . ALA A 1 95 ? 16.397 2.175 -20.143 1.00 68.94 95 ALA A C 1
ATOM 655 O O . ALA A 1 95 ? 16.710 2.168 -21.333 1.00 68.94 95 ALA A O 1
ATOM 656 N N . ASP A 1 96 ? 17.287 2.370 -19.169 1.00 70.44 96 ASP A N 1
ATOM 657 C CA . ASP A 1 96 ? 18.701 2.684 -19.416 1.00 70.44 96 ASP A CA 1
ATOM 658 C C . ASP A 1 96 ? 19.549 1.444 -19.746 1.00 70.44 96 ASP A C 1
ATOM 660 O O . ASP A 1 96 ? 20.682 1.560 -20.215 1.00 70.44 96 ASP A O 1
ATOM 664 N N . TYR A 1 97 ? 19.003 0.246 -19.520 1.00 71.94 97 TYR A N 1
ATOM 665 C CA . TYR A 1 97 ? 19.678 -1.032 -19.731 1.00 71.94 97 TYR A CA 1
ATOM 666 C C . TYR A 1 97 ? 18.725 -1.996 -20.447 1.00 71.94 97 TYR A C 1
ATOM 668 O O . TYR A 1 97 ? 18.185 -2.913 -19.824 1.00 71.94 97 TYR A O 1
ATOM 676 N N . PRO A 1 98 ? 18.519 -1.820 -21.765 1.00 71.69 98 PRO A N 1
ATOM 677 C CA . PRO A 1 98 ? 17.486 -2.522 -22.526 1.00 71.69 98 PRO A CA 1
ATOM 678 C C . PRO A 1 98 ? 17.723 -4.030 -22.682 1.00 71.69 98 PRO A C 1
ATOM 680 O O . PRO A 1 98 ? 16.869 -4.702 -23.250 1.00 71.69 98 PRO A O 1
ATOM 683 N N . ASP A 1 99 ? 18.835 -4.561 -22.163 1.00 80.50 99 ASP A N 1
ATOM 684 C CA . ASP A 1 99 ? 19.144 -5.995 -22.064 1.00 80.50 99 ASP A CA 1
ATOM 685 C C . ASP A 1 99 ? 18.885 -6.574 -20.656 1.00 80.50 99 ASP A C 1
ATOM 687 O O . ASP A 1 99 ? 18.978 -7.785 -20.445 1.00 80.50 99 ASP A O 1
ATOM 691 N N . VAL A 1 100 ? 18.522 -5.731 -19.682 1.00 77.31 100 VAL A N 1
ATOM 692 C CA . VAL A 1 100 ? 18.228 -6.128 -18.302 1.00 77.31 100 VAL A CA 1
ATOM 693 C C . VAL A 1 100 ? 16.719 -6.205 -18.086 1.00 77.31 100 VAL A C 1
ATOM 695 O O . VAL A 1 100 ? 16.010 -5.198 -18.075 1.00 77.31 100 VAL A O 1
ATOM 698 N N . SER A 1 101 ? 16.222 -7.425 -17.881 1.00 80.81 101 SER A N 1
ATOM 699 C CA . SER A 1 101 ? 14.821 -7.662 -17.535 1.00 80.81 101 SER A CA 1
ATOM 700 C C . SER A 1 101 ? 14.552 -7.411 -16.058 1.00 80.81 101 SER A C 1
ATOM 702 O O . SER A 1 101 ? 15.249 -7.960 -15.204 1.00 80.81 101 SER A O 1
ATOM 704 N N . VAL A 1 102 ? 13.475 -6.686 -15.764 1.00 83.12 102 VAL A N 1
ATOM 705 C CA . VAL A 1 102 ? 12.955 -6.537 -14.403 1.00 83.12 102 VAL A CA 1
ATOM 706 C C . VAL A 1 102 ? 12.022 -7.708 -14.114 1.00 83.12 102 VAL A C 1
ATOM 708 O O . VAL A 1 102 ? 10.982 -7.854 -14.759 1.00 83.12 102 VAL A O 1
ATOM 711 N N . VAL A 1 103 ? 12.400 -8.559 -13.161 1.00 87.88 103 VAL A N 1
ATOM 712 C CA . VAL A 1 103 ? 11.640 -9.759 -12.783 1.00 87.88 103 VAL A CA 1
ATOM 713 C C . VAL A 1 103 ? 11.227 -9.662 -11.321 1.00 87.88 103 VAL A C 1
ATOM 715 O O . VAL A 1 103 ? 12.045 -9.313 -10.466 1.00 87.88 103 VAL A O 1
ATOM 718 N N . VAL A 1 104 ? 9.969 -9.995 -11.028 1.00 91.75 104 VAL A N 1
ATOM 719 C CA . VAL A 1 104 ? 9.485 -10.139 -9.651 1.00 91.75 104 VAL A CA 1
ATOM 720 C C . VAL A 1 104 ? 10.159 -11.359 -9.044 1.00 91.75 104 VAL A C 1
ATOM 722 O O . VAL A 1 104 ? 9.968 -12.483 -9.496 1.00 91.75 104 VAL A O 1
ATOM 725 N N . HIS A 1 105 ? 10.973 -11.149 -8.022 1.00 92.19 105 HIS A N 1
ATOM 726 C CA . HIS A 1 105 ? 11.709 -12.215 -7.364 1.00 92.19 105 HIS A CA 1
ATOM 727 C C . HIS A 1 105 ? 10.867 -12.903 -6.289 1.00 92.19 105 HIS A C 1
ATOM 729 O O . HIS A 1 105 ? 10.823 -14.128 -6.220 1.00 92.19 105 HIS A O 1
ATOM 735 N N . GLU A 1 106 ? 10.192 -12.116 -5.456 1.00 94.62 106 GLU A N 1
ATOM 736 C CA . GLU A 1 106 ? 9.398 -12.621 -4.341 1.00 94.62 106 GLU A CA 1
ATOM 737 C C . GLU A 1 106 ? 8.270 -11.653 -3.978 1.00 94.62 106 GLU A C 1
ATOM 739 O O . GLU A 1 106 ? 8.349 -10.455 -4.249 1.00 94.62 106 GLU A O 1
ATOM 744 N N . VAL A 1 107 ? 7.237 -12.179 -3.322 1.00 96.00 107 VAL A N 1
ATOM 745 C CA . VAL A 1 107 ? 6.214 -11.389 -2.632 1.00 96.00 107 VAL A CA 1
ATOM 746 C C . VAL A 1 107 ? 6.275 -11.766 -1.164 1.00 96.00 107 VAL A C 1
ATOM 748 O O . VAL A 1 107 ? 6.107 -12.931 -0.807 1.00 96.00 107 VAL A O 1
ATOM 751 N N . THR A 1 108 ? 6.553 -10.787 -0.313 1.00 95.62 108 THR A N 1
ATOM 752 C CA . THR A 1 108 ? 6.839 -11.022 1.101 1.00 95.62 108 THR A CA 1
ATOM 753 C C . THR A 1 108 ? 5.759 -10.384 1.959 1.00 95.62 108 THR A C 1
ATOM 755 O O . THR A 1 108 ? 5.444 -9.205 1.793 1.00 95.62 108 THR A O 1
ATOM 758 N N . PHE A 1 109 ? 5.225 -11.141 2.919 1.00 96.62 109 PHE A N 1
ATOM 759 C CA . PHE A 1 109 ? 4.474 -10.565 4.030 1.00 96.62 109 PHE A CA 1
ATOM 760 C C . PHE A 1 109 ? 5.400 -9.673 4.860 1.00 96.62 109 PHE A C 1
ATOM 762 O O . PHE A 1 109 ? 6.415 -10.143 5.372 1.00 96.62 109 PHE A O 1
ATOM 769 N N . VAL A 1 110 ? 5.045 -8.398 4.998 1.00 95.38 110 VAL A N 1
ATOM 770 C CA . VAL A 1 110 ? 5.848 -7.434 5.760 1.00 95.38 110 VAL A CA 1
ATOM 771 C C . VAL A 1 110 ? 5.309 -7.292 7.174 1.00 95.38 110 VAL A C 1
ATOM 773 O O . VAL A 1 110 ? 6.055 -7.427 8.141 1.00 95.38 110 VAL A O 1
ATOM 776 N N . THR A 1 111 ? 4.018 -6.990 7.294 1.00 97.69 111 THR A N 1
ATOM 777 C CA . THR A 1 111 ? 3.367 -6.750 8.582 1.00 97.69 111 THR A CA 1
ATOM 778 C C . THR A 1 111 ? 1.848 -6.804 8.448 1.00 97.69 111 THR A C 1
ATOM 780 O O . THR A 1 111 ? 1.293 -6.801 7.348 1.00 97.69 111 THR A O 1
ATOM 783 N N . ALA A 1 112 ? 1.170 -6.848 9.587 1.00 97.69 112 ALA A N 1
ATOM 784 C CA . ALA A 1 112 ? -0.261 -6.635 9.685 1.00 97.69 112 ALA A CA 1
ATOM 785 C C . ALA A 1 112 ? -0.541 -5.145 9.957 1.00 97.69 112 ALA A C 1
ATOM 787 O O . ALA A 1 112 ? 0.165 -4.532 10.754 1.00 97.69 112 ALA A O 1
ATOM 788 N N . VAL A 1 113 ? -1.559 -4.580 9.306 1.00 98.25 113 VAL A N 1
ATOM 789 C CA . VAL A 1 113 ? -1.935 -3.161 9.392 1.00 98.25 113 VAL A CA 1
ATOM 790 C C . VAL A 1 113 ? -3.323 -3.043 10.002 1.00 98.25 113 VAL A C 1
ATOM 792 O O . VAL A 1 113 ? -4.287 -3.586 9.458 1.00 98.25 113 VAL A O 1
ATOM 795 N N . ARG A 1 114 ? -3.434 -2.349 11.135 1.00 98.62 114 ARG A N 1
ATOM 796 C CA . ARG A 1 114 ? -4.709 -2.061 11.799 1.00 98.62 114 ARG A CA 1
ATOM 797 C C . ARG A 1 114 ? -5.350 -0.805 11.227 1.00 98.62 114 ARG A C 1
ATOM 799 O O . ARG A 1 114 ? -4.799 0.286 11.335 1.00 98.62 114 ARG A O 1
ATOM 806 N N . VAL A 1 115 ? -6.552 -0.970 10.688 1.00 98.62 115 VAL A N 1
ATOM 807 C CA . VAL A 1 115 ? -7.408 0.105 10.171 1.00 98.62 115 VAL A CA 1
ATOM 808 C C . VAL A 1 115 ? -8.754 0.021 10.903 1.00 98.62 115 VAL A C 1
ATOM 810 O O . VAL A 1 115 ? -9.747 -0.467 10.348 1.00 98.62 115 VAL A O 1
ATOM 813 N N . PRO A 1 116 ? -8.801 0.388 12.199 1.00 98.56 116 PRO A N 1
ATOM 814 C CA . PRO A 1 116 ? -9.982 0.198 13.041 1.00 98.56 116 PRO A CA 1
ATOM 815 C C . PRO A 1 116 ? -11.204 0.964 12.530 1.00 98.56 116 PRO A C 1
ATOM 817 O O . PRO A 1 116 ? -12.331 0.514 12.727 1.00 98.56 116 PRO A O 1
ATOM 820 N N . SER A 1 117 ? -11.010 2.087 11.835 1.00 98.12 117 SER A N 1
ATOM 821 C CA . SER A 1 117 ? -12.122 2.870 11.301 1.00 98.12 117 SER A CA 1
ATOM 822 C C . SER A 1 117 ? -12.685 2.320 9.984 1.00 98.12 117 SER A C 1
ATOM 824 O O . SER A 1 117 ? -13.758 2.742 9.546 1.00 98.12 117 SER A O 1
ATOM 826 N N . GLY A 1 118 ? -11.960 1.413 9.316 1.00 98.31 118 GLY A N 1
ATOM 827 C CA . GLY A 1 118 ? -12.254 0.985 7.944 1.00 98.31 118 GLY A CA 1
ATOM 828 C C . GLY A 1 118 ? -12.060 2.090 6.892 1.00 98.31 118 GLY A C 1
ATOM 829 O O . GLY A 1 118 ? -12.463 1.929 5.736 1.00 98.31 118 GLY A O 1
ATOM 830 N N . ARG A 1 119 ? -11.473 3.231 7.276 1.00 98.00 119 ARG A N 1
ATOM 831 C CA . ARG A 1 119 ? -11.176 4.371 6.402 1.00 98.00 119 ARG A CA 1
ATOM 832 C C . ARG A 1 119 ? -9.684 4.366 6.104 1.00 98.00 119 ARG A C 1
ATOM 834 O O . ARG A 1 119 ? -8.879 4.663 6.980 1.00 98.00 119 ARG A O 1
ATOM 841 N N . LEU A 1 120 ? -9.316 4.019 4.876 1.00 97.50 120 LEU A N 1
ATOM 842 C CA . LEU A 1 120 ? -7.914 3.896 4.495 1.00 97.50 120 LEU A CA 1
ATOM 843 C C . LEU A 1 120 ? -7.391 5.214 3.922 1.00 97.50 120 LEU A C 1
ATOM 845 O O . LEU A 1 120 ? -7.959 5.741 2.966 1.00 97.50 120 LEU A O 1
ATOM 849 N N . ALA A 1 121 ? -6.295 5.706 4.484 1.00 95.06 121 ALA A N 1
ATOM 850 C CA . ALA A 1 121 ? -5.478 6.752 3.897 1.00 95.06 121 ALA A CA 1
ATOM 851 C C . ALA A 1 121 ? -4.283 6.146 3.151 1.00 95.06 121 ALA A C 1
ATOM 853 O O . ALA A 1 121 ? -3.658 5.193 3.626 1.00 95.06 121 ALA A O 1
ATOM 854 N N . VAL A 1 122 ? -3.973 6.713 1.987 1.00 92.38 122 VAL A N 1
ATOM 855 C CA . VAL A 1 122 ? -2.793 6.386 1.182 1.00 92.38 122 VAL A CA 1
ATOM 856 C C . VAL A 1 122 ? -2.109 7.681 0.781 1.00 92.38 122 VAL A C 1
ATOM 858 O O . VAL A 1 122 ? -2.754 8.571 0.233 1.00 92.38 122 VAL A O 1
ATOM 861 N N . GLY A 1 123 ? -0.816 7.812 1.043 1.00 88.94 123 GLY A N 1
ATOM 862 C CA . GLY A 1 123 ? -0.106 9.035 0.684 1.00 88.94 123 GLY A CA 1
ATOM 863 C C . GLY A 1 123 ? 1.291 9.119 1.247 1.00 88.94 123 GLY A C 1
ATOM 864 O O . GLY A 1 123 ? 1.757 8.204 1.923 1.00 88.94 123 GLY A O 1
ATOM 865 N N . CYS A 1 124 ? 1.954 10.231 0.980 1.00 89.12 124 CYS A N 1
ATOM 866 C CA . CYS A 1 124 ? 3.271 10.496 1.527 1.00 89.12 124 CYS A CA 1
ATOM 867 C C . CYS A 1 124 ? 3.150 11.000 2.978 1.00 89.12 124 CYS A C 1
ATOM 869 O O . CYS A 1 124 ? 2.393 11.935 3.240 1.00 89.12 124 CYS A O 1
ATOM 871 N N . PRO A 1 125 ? 3.879 10.416 3.946 1.00 90.56 125 PRO A N 1
ATOM 872 C CA . PRO A 1 125 ? 3.778 10.825 5.342 1.00 90.56 125 PRO A CA 1
ATOM 873 C C . PRO A 1 125 ? 4.505 12.143 5.649 1.00 90.56 125 PRO A C 1
ATOM 875 O O . PRO A 1 125 ? 4.476 12.566 6.800 1.00 90.56 125 PRO A O 1
ATOM 878 N N . PHE A 1 126 ? 5.167 12.805 4.692 1.00 88.62 126 PHE A N 1
ATOM 879 C CA . PHE A 1 126 ? 5.895 14.059 4.929 1.00 88.62 126 PHE A CA 1
ATOM 880 C C . PHE A 1 126 ? 4.985 15.305 4.895 1.00 88.62 126 PHE A C 1
ATOM 882 O O . PHE A 1 126 ? 3.921 15.281 4.275 1.00 88.62 126 PHE A O 1
ATOM 889 N N . PRO A 1 127 ? 5.356 16.402 5.584 1.00 83.12 127 PRO A N 1
ATOM 890 C CA . PRO A 1 127 ? 4.599 17.651 5.538 1.00 83.12 127 PRO A CA 1
ATOM 891 C C . PRO A 1 127 ? 4.545 18.247 4.127 1.00 83.12 127 PRO A C 1
ATOM 893 O O . PRO A 1 127 ? 5.552 18.273 3.428 1.00 83.12 127 PRO A O 1
ATOM 896 N N . GLY A 1 128 ? 3.389 18.793 3.739 1.00 80.25 128 GLY A N 1
ATOM 897 C CA . GLY A 1 128 ? 3.209 19.471 2.447 1.00 80.25 128 GLY A CA 1
ATOM 898 C C . GLY A 1 128 ? 2.991 18.541 1.250 1.00 80.25 128 GLY A C 1
ATOM 899 O O . GLY A 1 128 ? 2.654 19.028 0.174 1.00 80.25 128 GLY A O 1
ATOM 900 N N . GLU A 1 129 ? 3.120 17.230 1.445 1.00 81.44 129 GLU A N 1
ATOM 901 C CA . GLU A 1 129 ? 2.873 16.221 0.420 1.00 81.44 129 GLU A CA 1
ATOM 902 C C . GLU A 1 129 ? 1.404 15.775 0.402 1.00 81.44 129 GLU A C 1
ATOM 904 O O . GLU A 1 129 ? 0.686 15.861 1.405 1.00 81.44 129 GLU A O 1
ATOM 909 N N . GLU A 1 130 ? 0.937 15.296 -0.754 1.00 81.44 130 GLU A N 1
ATOM 910 C CA . GLU A 1 130 ? -0.449 14.857 -0.904 1.00 81.44 130 GLU A CA 1
ATOM 911 C C . GLU A 1 130 ? -0.686 13.479 -0.261 1.00 81.44 130 GLU A C 1
ATOM 913 O O . GLU A 1 130 ? 0.101 12.533 -0.385 1.00 81.44 130 GLU A O 1
ATOM 918 N N . TRP A 1 131 ? -1.847 13.348 0.376 1.00 87.25 131 TRP A N 1
ATOM 919 C CA . TRP A 1 131 ? -2.409 12.071 0.786 1.00 87.25 131 TRP A CA 1
ATOM 920 C C . TRP A 1 131 ? -3.905 12.026 0.494 1.00 87.25 131 TRP A C 1
ATOM 922 O O . TRP A 1 131 ? -4.564 13.045 0.275 1.00 87.25 131 TRP A O 1
ATOM 932 N N . LEU A 1 132 ? -4.428 10.809 0.441 1.00 86.75 132 LEU A N 1
ATOM 933 C CA . LEU A 1 132 ? -5.762 10.496 -0.028 1.00 86.75 132 LEU A CA 1
ATOM 934 C C . LEU A 1 132 ? -6.472 9.622 0.997 1.00 86.75 132 LEU A C 1
ATOM 936 O O . LEU A 1 132 ? -6.067 8.483 1.206 1.00 86.75 132 LEU A O 1
ATOM 940 N N . GLU A 1 133 ? -7.579 10.089 1.570 1.00 92.50 133 GLU A N 1
ATOM 941 C CA . GLU A 1 133 ? -8.548 9.159 2.150 1.00 92.50 133 GLU A CA 1
ATOM 942 C C . GLU A 1 133 ? -9.356 8.516 1.028 1.00 92.50 133 GLU A C 1
ATOM 944 O O . GLU A 1 133 ? -10.059 9.219 0.299 1.00 92.50 133 GLU A O 1
ATOM 949 N N . LEU A 1 134 ? -9.311 7.188 0.922 1.00 92.12 134 LEU A N 1
ATOM 950 C CA . LEU A 1 134 ? -10.112 6.455 -0.046 1.00 92.12 134 LEU A CA 1
ATOM 951 C C . LEU A 1 134 ? -11.611 6.631 0.217 1.00 92.12 134 LEU A C 1
ATOM 953 O O . LEU A 1 134 ? -12.112 6.472 1.330 1.00 92.12 134 LEU A O 1
ATOM 957 N N . ALA A 1 135 ? -12.332 6.917 -0.863 1.00 91.69 135 ALA A N 1
ATOM 958 C CA . ALA A 1 135 ? -13.784 6.982 -0.919 1.00 91.69 135 ALA A CA 1
ATOM 959 C C . ALA A 1 135 ? -14.450 5.665 -0.505 1.00 91.69 135 ALA A C 1
ATOM 961 O O . ALA A 1 135 ? -15.518 5.665 0.107 1.00 91.69 135 ALA A O 1
ATOM 962 N N . GLU A 1 136 ? -13.829 4.549 -0.875 1.00 92.75 136 GLU A N 1
ATOM 963 C CA . GLU A 1 136 ? -14.311 3.215 -0.557 1.00 92.75 136 GLU A CA 1
ATOM 964 C C . GLU A 1 136 ? -13.859 2.798 0.841 1.00 92.75 136 GLU A C 1
ATOM 966 O O . GLU A 1 136 ? -12.704 2.980 1.231 1.00 92.75 136 GLU A O 1
ATOM 971 N N . ARG A 1 137 ? -14.780 2.202 1.597 1.00 96.25 137 ARG A N 1
ATOM 972 C CA . ARG A 1 137 ? -14.485 1.646 2.918 1.00 96.25 137 ARG A CA 1
ATOM 973 C C . ARG A 1 137 ? -13.959 0.223 2.774 1.00 96.25 137 ARG A C 1
ATOM 975 O O . ARG A 1 137 ? -14.497 -0.573 2.004 1.00 96.25 137 ARG A O 1
ATOM 982 N N . ILE A 1 138 ? -12.960 -0.114 3.579 1.00 97.50 138 ILE A N 1
ATOM 983 C CA . ILE A 1 138 ? -12.559 -1.505 3.808 1.00 97.50 138 ILE A CA 1
ATOM 984 C C . ILE A 1 138 ? -13.218 -2.010 5.102 1.00 97.50 138 ILE A C 1
ATOM 986 O O . ILE A 1 138 ? -13.598 -1.196 5.948 1.00 97.50 138 ILE A O 1
ATOM 990 N N . PRO A 1 139 ? -13.401 -3.332 5.282 1.00 97.88 139 PRO A N 1
ATOM 991 C CA . PRO A 1 139 ? -13.801 -3.879 6.573 1.00 97.88 139 PRO A CA 1
ATOM 992 C C . PRO A 1 139 ? -12.862 -3.375 7.668 1.00 97.88 139 PRO A C 1
ATOM 994 O O . PRO A 1 139 ? -11.653 -3.472 7.514 1.00 97.88 139 PRO A O 1
ATOM 997 N N . SER A 1 140 ? -13.404 -2.850 8.764 1.00 98.25 140 SER A N 1
ATOM 998 C CA . SER A 1 140 ? -12.598 -2.471 9.924 1.00 98.25 140 SER A CA 1
ATOM 999 C C . SER A 1 140 ? -11.842 -3.681 10.465 1.00 98.25 140 SER A C 1
ATOM 1001 O O . SER A 1 140 ? -12.451 -4.739 10.661 1.00 98.25 140 SER A O 1
ATOM 1003 N N . GLY A 1 141 ? -10.560 -3.526 10.783 1.00 97.94 141 GLY A N 1
ATOM 1004 C CA . GLY A 1 141 ? -9.802 -4.593 11.423 1.00 97.94 141 GLY A CA 1
ATOM 1005 C C . GLY A 1 141 ? -8.328 -4.592 11.068 1.00 97.94 141 GLY A C 1
ATOM 1006 O O . GLY A 1 141 ? -7.697 -3.543 10.973 1.00 97.94 141 GLY A O 1
ATOM 1007 N N . VAL A 1 142 ? -7.776 -5.797 10.948 1.00 98.38 142 VAL A N 1
ATOM 1008 C CA . VAL A 1 142 ? -6.355 -6.034 10.704 1.00 98.38 142 VAL A CA 1
ATOM 1009 C C . VAL A 1 142 ? -6.186 -6.657 9.325 1.00 98.38 142 VAL A C 1
ATOM 1011 O O . VAL A 1 142 ? -6.794 -7.688 9.039 1.00 98.38 142 VAL A O 1
ATOM 1014 N N . HIS A 1 143 ? -5.339 -6.059 8.492 1.00 98.38 143 HIS A N 1
ATOM 1015 C CA . HIS A 1 143 ? -5.116 -6.481 7.110 1.00 98.38 143 HIS A CA 1
ATOM 1016 C C . HIS A 1 143 ? -3.664 -6.874 6.881 1.00 98.38 143 HIS A C 1
ATOM 1018 O O . HIS A 1 143 ? -2.746 -6.268 7.433 1.00 98.38 143 HIS A O 1
ATOM 1024 N N . ARG A 1 144 ? -3.440 -7.899 6.059 1.00 97.81 144 ARG A N 1
ATOM 1025 C CA . ARG A 1 144 ? -2.090 -8.362 5.727 1.00 97.81 144 ARG A CA 1
ATOM 1026 C C . ARG A 1 144 ? -1.472 -7.412 4.706 1.00 97.81 144 ARG A C 1
ATOM 1028 O O . ARG A 1 144 ? -2.076 -7.189 3.665 1.00 97.81 144 ARG A O 1
ATOM 1035 N N . MET A 1 145 ? -0.274 -6.896 4.965 1.00 97.12 145 MET A N 1
ATOM 1036 C CA . MET A 1 145 ? 0.487 -6.140 3.975 1.00 97.12 145 MET A CA 1
ATOM 1037 C C . MET A 1 145 ? 1.565 -7.010 3.338 1.00 97.12 145 MET A C 1
ATOM 1039 O O . MET A 1 145 ? 2.359 -7.660 4.024 1.00 97.12 145 MET A O 1
ATOM 1043 N N . GLU A 1 146 ? 1.607 -6.974 2.014 1.00 97.00 146 GLU A N 1
ATOM 1044 C CA . GLU A 1 146 ? 2.619 -7.626 1.197 1.00 97.00 146 GLU A CA 1
ATOM 1045 C C . GLU A 1 146 ? 3.373 -6.605 0.353 1.00 97.00 146 GLU A C 1
ATOM 1047 O O . GLU A 1 146 ? 2.811 -5.599 -0.087 1.00 97.00 146 GLU A O 1
ATOM 1052 N N . VAL A 1 147 ? 4.646 -6.896 0.097 1.00 94.81 147 VAL A N 1
ATOM 1053 C CA . VAL A 1 147 ? 5.477 -6.144 -0.844 1.00 94.81 147 VAL A CA 1
ATOM 1054 C C . VAL A 1 147 ? 6.063 -7.111 -1.853 1.00 94.81 147 VAL A C 1
ATOM 1056 O O . VAL A 1 147 ? 6.611 -8.152 -1.482 1.00 94.81 147 VAL A O 1
ATOM 1059 N N . ALA A 1 148 ? 5.922 -6.766 -3.126 1.00 94.38 148 ALA A N 1
ATOM 1060 C CA . ALA A 1 148 ? 6.566 -7.460 -4.219 1.00 94.38 148 ALA A CA 1
ATOM 1061 C C . ALA A 1 148 ? 7.940 -6.847 -4.470 1.00 94.38 148 ALA A C 1
ATOM 1063 O O . ALA A 1 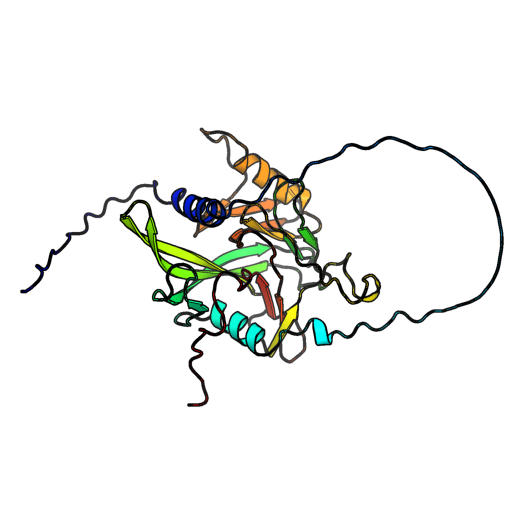148 ? 8.075 -5.632 -4.607 1.00 94.38 148 ALA A O 1
ATOM 1064 N N . TRP A 1 149 ? 8.958 -7.693 -4.543 1.00 91.69 149 TRP A N 1
ATOM 1065 C CA . TRP A 1 149 ? 10.340 -7.276 -4.725 1.00 91.69 149 TRP A CA 1
ATOM 1066 C C . TRP A 1 149 ? 10.852 -7.733 -6.080 1.00 91.69 149 TRP A C 1
ATOM 1068 O O . TRP A 1 149 ? 10.697 -8.899 -6.445 1.00 91.69 149 TRP A O 1
ATOM 1078 N N . THR A 1 150 ? 11.502 -6.836 -6.806 1.00 88.62 150 THR A N 1
ATOM 1079 C CA . THR A 1 150 ? 12.245 -7.154 -8.021 1.00 88.62 150 THR A CA 1
ATOM 1080 C C . THR A 1 150 ? 13.707 -7.397 -7.694 1.00 88.62 150 THR A C 1
ATOM 1082 O O . THR A 1 150 ? 14.218 -6.982 -6.648 1.00 88.62 150 THR A O 1
ATOM 1085 N N . ARG A 1 151 ? 14.389 -8.079 -8.611 1.00 83.25 151 ARG A N 1
ATOM 1086 C CA . ARG A 1 151 ? 15.847 -8.065 -8.682 1.00 83.25 151 ARG A CA 1
ATOM 1087 C C . ARG A 1 151 ? 16.266 -7.637 -10.076 1.00 83.25 151 ARG A C 1
ATOM 1089 O O . ARG A 1 151 ? 15.814 -8.230 -11.054 1.00 83.25 151 ARG A O 1
ATOM 1096 N N . ALA A 1 152 ? 17.122 -6.629 -10.154 1.00 71.50 152 ALA A N 1
ATOM 1097 C CA . ALA A 1 152 ? 17.726 -6.188 -11.400 1.00 71.50 152 ALA A CA 1
ATOM 1098 C C . ALA A 1 152 ? 19.203 -5.854 -11.151 1.00 71.50 152 ALA A C 1
ATOM 1100 O O . ALA A 1 152 ? 19.507 -5.062 -10.255 1.00 71.50 152 ALA A O 1
ATOM 1101 N N . PRO A 1 153 ? 20.142 -6.456 -11.898 1.00 72.19 153 PRO A N 1
ATOM 1102 C CA . PRO A 1 153 ? 21.528 -6.029 -11.835 1.00 72.19 153 PRO A CA 1
ATOM 1103 C C . PRO A 1 153 ? 21.647 -4.598 -12.370 1.00 72.19 153 PRO A C 1
ATOM 1105 O O . PRO A 1 153 ? 21.104 -4.287 -13.428 1.00 72.19 153 PRO A O 1
ATOM 1108 N N . TYR A 1 154 ? 22.383 -3.743 -11.669 1.00 70.62 154 TYR A N 1
ATOM 1109 C CA . TYR A 1 154 ? 22.767 -2.423 -12.170 1.00 70.62 154 TYR A CA 1
ATOM 1110 C C . TYR A 1 154 ? 24.243 -2.157 -11.878 1.00 70.62 154 TYR A C 1
ATOM 1112 O O . TYR A 1 154 ? 24.846 -2.798 -11.016 1.00 70.62 154 TYR A O 1
ATOM 1120 N N . VAL A 1 155 ? 24.835 -1.222 -12.621 1.00 72.44 155 VAL A N 1
ATOM 1121 C CA . VAL A 1 155 ? 26.214 -0.778 -12.405 1.00 72.44 155 VAL A CA 1
ATOM 1122 C C . VAL A 1 155 ? 26.187 0.619 -11.804 1.00 72.44 155 VAL A C 1
ATOM 1124 O O . VAL A 1 155 ? 25.547 1.520 -12.342 1.00 72.44 155 VAL A O 1
ATOM 1127 N N . PHE A 1 156 ? 26.887 0.810 -10.691 1.00 70.56 156 PHE A N 1
ATOM 1128 C CA . PHE A 1 156 ? 27.066 2.115 -10.070 1.00 70.56 156 PHE A CA 1
ATOM 1129 C C . PHE A 1 156 ? 28.534 2.316 -9.726 1.00 70.56 156 PHE A C 1
ATOM 1131 O O . PHE A 1 156 ? 29.128 1.475 -9.064 1.00 70.56 156 PHE A O 1
ATOM 1138 N N . MET A 1 157 ? 29.121 3.427 -10.181 1.00 81.38 157 MET A N 1
ATOM 1139 C CA . MET A 1 157 ? 30.553 3.710 -9.993 1.00 81.38 157 MET A CA 1
ATOM 1140 C C . MET A 1 157 ? 31.448 2.532 -10.438 1.00 81.38 157 MET A C 1
ATOM 1142 O O . MET A 1 157 ? 32.363 2.144 -9.723 1.00 81.38 157 MET A O 1
ATOM 1146 N N . ASP A 1 158 ? 31.142 1.951 -11.606 1.00 81.94 158 ASP A N 1
ATOM 1147 C CA . ASP A 1 158 ? 31.812 0.777 -12.199 1.00 81.94 158 ASP A CA 1
ATOM 1148 C C . ASP A 1 158 ? 31.732 -0.534 -11.387 1.00 81.94 158 ASP A C 1
ATOM 1150 O O . ASP A 1 158 ? 32.349 -1.536 -11.753 1.00 81.94 158 ASP A O 1
ATOM 1154 N N . GLU A 1 159 ? 30.918 -0.580 -10.330 1.00 77.44 159 GLU A N 1
ATOM 1155 C CA . GLU A 1 159 ? 30.653 -1.785 -9.544 1.00 77.44 159 GLU A CA 1
ATOM 1156 C C . GLU A 1 159 ? 29.269 -2.362 -9.866 1.00 77.44 159 GLU A C 1
ATOM 1158 O O . GLU A 1 159 ? 28.283 -1.633 -9.985 1.00 77.44 159 GLU A O 1
ATOM 1163 N N . ALA A 1 160 ? 29.193 -3.687 -10.023 1.00 77.88 160 ALA A N 1
ATOM 1164 C CA . ALA A 1 160 ? 27.941 -4.392 -10.276 1.00 77.88 160 ALA A CA 1
ATOM 1165 C C . ALA A 1 160 ? 27.217 -4.698 -8.958 1.00 77.88 160 ALA A C 1
ATOM 1167 O O . ALA A 1 160 ? 27.764 -5.368 -8.080 1.00 77.88 160 ALA A O 1
ATOM 1168 N N . PHE A 1 161 ? 25.964 -4.265 -8.860 1.00 76.00 161 PHE A N 1
ATOM 1169 C CA . PHE A 1 161 ? 25.087 -4.496 -7.719 1.00 76.00 161 PHE A CA 1
ATOM 1170 C C . PHE A 1 161 ? 23.880 -5.327 -8.135 1.00 76.00 161 PHE A C 1
ATOM 1172 O O . PHE A 1 161 ? 23.318 -5.143 -9.214 1.00 76.00 161 PHE A O 1
ATOM 1179 N N . GLU A 1 162 ? 23.448 -6.226 -7.253 1.00 75.56 162 GLU A N 1
ATOM 1180 C CA . GLU A 1 162 ? 22.140 -6.864 -7.364 1.00 75.56 162 GLU A CA 1
ATOM 1181 C C . GLU A 1 162 ? 21.105 -5.934 -6.723 1.00 75.56 162 GLU A C 1
ATOM 1183 O O . GLU A 1 162 ? 20.890 -5.953 -5.510 1.00 75.56 162 GLU A O 1
ATOM 1188 N N . GLY A 1 163 ? 20.511 -5.061 -7.537 1.00 74.56 163 GLY A N 1
ATOM 1189 C CA . GLY A 1 163 ? 19.483 -4.137 -7.084 1.00 74.56 163 GLY A CA 1
ATOM 1190 C C . GLY A 1 163 ? 18.229 -4.879 -6.679 1.00 74.56 163 GLY A C 1
ATOM 1191 O O . GLY A 1 163 ? 17.723 -5.712 -7.429 1.00 74.56 163 GLY A O 1
ATOM 1192 N N . ARG A 1 164 ? 17.734 -4.570 -5.481 1.00 82.12 164 ARG A N 1
ATOM 1193 C CA . ARG A 1 164 ? 16.436 -5.020 -4.994 1.00 82.12 164 ARG A CA 1
ATOM 1194 C C . ARG A 1 164 ? 15.539 -3.806 -4.841 1.00 82.12 164 ARG A C 1
ATOM 1196 O O . ARG A 1 164 ? 15.816 -2.948 -4.008 1.00 82.12 164 ARG A O 1
ATOM 1203 N N . GLU A 1 165 ? 14.450 -3.779 -5.594 1.00 82.31 165 GLU A N 1
ATOM 1204 C CA . GLU A 1 165 ? 13.487 -2.679 -5.582 1.00 82.31 165 GLU A CA 1
ATOM 1205 C C . GLU A 1 165 ? 12.068 -3.200 -5.359 1.00 82.31 165 GLU A C 1
ATOM 1207 O O . GLU A 1 165 ? 11.795 -4.392 -5.499 1.00 82.31 165 GLU A O 1
ATOM 1212 N N . SER A 1 166 ? 11.156 -2.319 -4.957 1.00 86.81 166 SER A N 1
ATOM 1213 C CA . SER A 1 166 ? 9.742 -2.664 -4.798 1.00 86.81 166 SER A CA 1
ATOM 1214 C C . SER A 1 166 ? 9.040 -2.587 -6.156 1.00 86.81 166 SER A C 1
ATOM 1216 O O . SER A 1 166 ? 8.991 -1.521 -6.763 1.00 86.81 166 SER A O 1
ATOM 1218 N N . ALA A 1 167 ? 8.452 -3.696 -6.615 1.00 87.88 167 ALA A N 1
ATOM 1219 C CA . ALA A 1 167 ? 7.499 -3.698 -7.733 1.00 87.88 167 ALA A CA 1
ATOM 1220 C C . ALA A 1 167 ? 6.143 -3.097 -7.337 1.00 87.88 167 ALA A C 1
ATOM 1222 O O . ALA A 1 167 ? 5.324 -2.781 -8.195 1.00 87.88 167 ALA A O 1
ATOM 1223 N N . GLY A 1 168 ? 5.878 -2.989 -6.038 1.00 90.69 168 GLY A N 1
ATOM 1224 C CA . GLY A 1 168 ? 4.608 -2.535 -5.507 1.00 90.69 168 GLY A CA 1
ATOM 1225 C C . GLY A 1 168 ? 4.300 -3.174 -4.165 1.00 90.69 168 GLY A C 1
ATOM 1226 O O . GLY A 1 168 ? 4.931 -4.135 -3.722 1.00 90.69 168 GLY A O 1
ATOM 1227 N N . CYS A 1 169 ? 3.283 -2.639 -3.515 1.00 93.88 169 CYS A N 1
ATOM 1228 C CA . CYS A 1 169 ? 2.788 -3.132 -2.243 1.00 93.88 169 CYS A CA 1
ATOM 1229 C C . CYS A 1 169 ? 1.272 -3.268 -2.288 1.00 93.88 169 CYS A C 1
ATOM 1231 O O . CYS A 1 169 ? 0.594 -2.610 -3.081 1.00 93.88 169 CYS A O 1
ATOM 1233 N N . ARG A 1 170 ? 0.732 -4.132 -1.433 1.00 96.12 170 ARG A N 1
ATOM 1234 C CA . ARG A 1 170 ? -0.711 -4.304 -1.321 1.00 96.12 170 ARG A CA 1
ATOM 1235 C C . ARG A 1 170 ? -1.158 -4.646 0.088 1.00 96.12 170 ARG A C 1
ATOM 1237 O O . ARG A 1 170 ? -0.467 -5.364 0.810 1.00 96.12 170 ARG A O 1
ATOM 1244 N N . LEU A 1 171 ? -2.345 -4.169 0.441 1.00 97.69 171 LEU A N 1
ATOM 1245 C CA . LEU A 1 171 ? -3.125 -4.658 1.569 1.00 97.69 171 LEU A CA 1
ATOM 1246 C C . LEU A 1 171 ? -4.088 -5.734 1.083 1.00 97.69 171 LEU A C 1
ATOM 1248 O O . LEU A 1 171 ? -4.940 -5.466 0.237 1.00 97.69 171 LEU A O 1
ATOM 1252 N N . ILE A 1 172 ? -3.988 -6.924 1.662 1.00 98.25 172 ILE A N 1
ATOM 1253 C CA . ILE A 1 172 ? -4.940 -8.013 1.472 1.00 98.25 172 ILE A CA 1
ATOM 1254 C C . ILE A 1 172 ? -6.104 -7.785 2.429 1.00 98.25 172 ILE A C 1
ATOM 1256 O O . ILE A 1 172 ? -5.973 -7.899 3.651 1.00 98.25 172 ILE A O 1
ATOM 1260 N N . ILE A 1 173 ? -7.245 -7.432 1.850 1.00 98.31 173 ILE A N 1
ATOM 1261 C CA . ILE A 1 173 ? -8.484 -7.157 2.572 1.00 98.31 173 ILE A CA 1
ATOM 1262 C C . ILE A 1 173 ? -9.287 -8.445 2.750 1.00 98.31 173 ILE A C 1
ATOM 1264 O O . ILE A 1 173 ? -9.913 -8.642 3.791 1.00 98.31 173 ILE A O 1
ATOM 1268 N N . ARG A 1 174 ? -9.258 -9.322 1.740 1.00 96.56 174 ARG A N 1
ATOM 1269 C CA . ARG A 1 174 ? -9.899 -10.642 1.728 1.00 96.56 174 ARG A CA 1
ATOM 1270 C C . ARG A 1 174 ? -9.004 -11.619 0.962 1.00 96.56 174 ARG A C 1
ATOM 1272 O O . ARG A 1 174 ? -8.345 -11.213 0.013 1.00 96.56 174 ARG A O 1
ATOM 1279 N N . ASP A 1 175 ? -9.029 -12.900 1.327 1.00 95.69 175 ASP A N 1
ATOM 1280 C CA . ASP A 1 175 ? -8.275 -13.953 0.616 1.00 95.69 175 ASP A CA 1
ATOM 1281 C C . ASP A 1 175 ? -8.944 -14.392 -0.708 1.00 95.69 175 ASP A C 1
ATOM 1283 O O . ASP A 1 175 ? -8.476 -15.297 -1.397 1.00 95.69 175 ASP A O 1
ATOM 1287 N N . GLU A 1 176 ? -10.064 -13.767 -1.068 1.00 97.00 176 GLU A N 1
ATOM 1288 C CA . GLU A 1 176 ? -10.807 -14.039 -2.296 1.00 97.00 176 GLU A CA 1
ATOM 1289 C C . GLU A 1 176 ? -10.041 -13.502 -3.526 1.00 97.00 176 GLU A C 1
ATOM 1291 O O . GLU A 1 176 ? -9.514 -12.388 -3.470 1.00 97.00 176 GLU A O 1
ATOM 1296 N N . PRO A 1 177 ? -9.996 -14.235 -4.658 1.00 95.44 177 PRO A N 1
ATOM 1297 C CA . PRO A 1 177 ? -9.282 -13.783 -5.851 1.00 95.44 177 PRO A CA 1
ATOM 1298 C C . PRO A 1 177 ? -9.814 -12.466 -6.429 1.00 95.44 177 PRO A C 1
ATOM 1300 O O . PRO A 1 177 ? -11.021 -12.196 -6.412 1.00 95.44 177 PRO A O 1
ATOM 1303 N N . VAL A 1 178 ? -8.907 -11.685 -7.019 1.00 97.31 178 VAL A N 1
ATOM 1304 C CA . VAL A 1 178 ? -9.254 -10.490 -7.790 1.00 97.31 178 VAL A CA 1
ATOM 1305 C C . VAL A 1 178 ? -9.842 -10.910 -9.139 1.00 97.31 178 VAL A C 1
ATOM 1307 O O . VAL A 1 178 ? -9.246 -11.679 -9.883 1.00 97.31 178 VAL A O 1
ATOM 1310 N N . ALA A 1 179 ? -11.033 -10.404 -9.447 1.00 96.50 179 ALA A N 1
ATOM 1311 C CA . ALA A 1 179 ? -11.716 -10.576 -10.726 1.00 96.50 179 ALA A CA 1
ATOM 1312 C C . ALA A 1 179 ? -11.568 -9.350 -11.643 1.00 96.50 179 ALA A C 1
ATOM 1314 O O . ALA A 1 179 ? -11.783 -9.453 -12.849 1.00 96.50 179 ALA A O 1
ATOM 1315 N N . GLY A 1 180 ? -11.220 -8.186 -11.088 1.00 95.56 180 GLY A N 1
ATOM 1316 C CA . GLY A 1 180 ? -11.003 -6.962 -11.851 1.00 95.56 180 GLY A CA 1
ATOM 1317 C C . GLY A 1 180 ? -10.382 -5.852 -11.012 1.00 95.56 180 GLY A C 1
ATOM 1318 O O . GLY A 1 180 ? -10.436 -5.884 -9.784 1.00 95.56 180 GLY A O 1
ATOM 1319 N N . TRP A 1 181 ? -9.808 -4.864 -11.690 1.00 96.25 181 TRP A N 1
ATOM 1320 C CA . TRP A 1 181 ? -9.101 -3.749 -11.067 1.00 96.25 181 TRP A CA 1
ATOM 1321 C C . TRP A 1 181 ? -9.743 -2.417 -11.442 1.00 96.25 181 TRP A C 1
ATOM 1323 O O . TRP A 1 181 ? -10.121 -2.207 -12.596 1.00 96.25 181 TRP A O 1
ATOM 1333 N N . GLU A 1 182 ? -9.816 -1.500 -10.485 1.00 93.50 182 GLU A N 1
ATOM 1334 C CA . GLU A 1 182 ? -10.228 -0.115 -10.717 1.00 93.50 182 GLU A CA 1
ATOM 1335 C C . GLU A 1 182 ? -9.379 0.872 -9.909 1.00 93.50 182 GLU A C 1
ATOM 1337 O O . GLU A 1 182 ? -8.802 0.514 -8.885 1.00 93.50 182 GLU A O 1
ATOM 1342 N N . MET A 1 183 ? -9.293 2.120 -10.357 1.00 90.88 183 MET A N 1
ATOM 1343 C CA . MET A 1 183 ? -8.586 3.176 -9.636 1.00 90.88 183 MET A CA 1
ATOM 1344 C C . MET A 1 183 ? -9.324 3.552 -8.346 1.00 90.88 183 MET A C 1
ATOM 1346 O O . MET A 1 183 ? -10.525 3.829 -8.353 1.00 90.88 183 MET A O 1
ATOM 1350 N N . GLY A 1 184 ? -8.583 3.607 -7.240 1.00 89.00 184 GLY A N 1
ATOM 1351 C CA . GLY A 1 184 ? -9.062 4.113 -5.962 1.00 89.00 184 GLY A CA 1
ATOM 1352 C C . GLY A 1 184 ? -9.194 5.633 -5.997 1.00 89.00 184 GLY A C 1
ATOM 1353 O O . GLY A 1 184 ? -8.233 6.342 -6.285 1.00 89.00 184 GLY A O 1
ATOM 1354 N N . LEU A 1 185 ? -10.388 6.137 -5.692 1.00 86.75 185 LEU A N 1
ATOM 1355 C CA . LEU A 1 185 ? -10.659 7.572 -5.613 1.00 86.75 185 LEU A CA 1
ATOM 1356 C C . LEU A 1 185 ? -10.639 8.063 -4.172 1.00 86.75 185 LEU A C 1
ATOM 1358 O O . LEU A 1 185 ? -10.923 7.310 -3.244 1.00 86.75 185 LEU A O 1
ATOM 1362 N N . GLY A 1 186 ? -10.364 9.353 -4.000 1.00 86.19 186 GLY A N 1
ATOM 1363 C CA . GLY A 1 186 ? -10.477 10.027 -2.712 1.00 86.19 186 GLY A CA 1
ATOM 1364 C C . GLY A 1 186 ? -11.901 10.408 -2.348 1.00 86.19 186 GLY A C 1
ATOM 1365 O O . GLY A 1 186 ? -12.710 10.665 -3.238 1.00 86.19 186 GLY A O 1
ATOM 1366 N N . VAL A 1 187 ? -12.185 10.560 -1.053 1.00 84.38 187 VAL A N 1
ATOM 1367 C CA . VAL A 1 187 ? -13.452 11.135 -0.557 1.00 84.38 187 VAL A CA 1
ATOM 1368 C C . VAL A 1 187 ? -13.711 12.520 -1.166 1.00 84.38 187 VAL A C 1
ATOM 1370 O O . VAL A 1 187 ? -14.792 12.769 -1.694 1.00 84.38 187 VAL A O 1
ATOM 1373 N N . GLU A 1 188 ? -12.694 13.382 -1.185 1.00 71.50 188 GLU A N 1
ATOM 1374 C CA . GLU A 1 188 ? -12.727 14.719 -1.808 1.00 71.50 188 GLU A CA 1
ATOM 1375 C C . GLU A 1 188 ? -12.844 14.658 -3.346 1.00 71.50 188 GLU A C 1
ATOM 1377 O O . GLU A 1 188 ? -13.218 15.627 -4.001 1.00 71.50 188 GLU A O 1
ATOM 1382 N N . ARG A 1 189 ? -12.526 13.501 -3.942 1.00 65.25 189 ARG A N 1
ATOM 1383 C CA . ARG A 1 189 ? -12.363 13.285 -5.390 1.00 65.25 189 ARG A CA 1
ATOM 1384 C C . ARG A 1 189 ? -13.470 12.393 -5.966 1.00 65.25 189 ARG A C 1
ATOM 1386 O O . ARG A 1 189 ? -13.264 11.673 -6.943 1.00 65.25 189 ARG A O 1
ATOM 1393 N N . GLN A 1 190 ? -14.654 12.417 -5.352 1.00 62.12 190 GLN A N 1
ATOM 1394 C CA . GLN A 1 190 ? -15.816 11.678 -5.839 1.00 62.12 190 GLN A CA 1
ATOM 1395 C C . GLN A 1 190 ? -16.220 12.158 -7.242 1.00 62.12 190 GLN A C 1
ATOM 1397 O O . GLN A 1 190 ? -16.190 13.360 -7.511 1.00 62.12 190 GLN A O 1
ATOM 1402 N N . PRO A 1 191 ? -16.661 11.258 -8.137 1.00 53.91 191 PRO A N 1
ATOM 1403 C CA . PRO A 1 191 ? -16.879 11.603 -9.536 1.00 53.91 191 PRO A CA 1
ATOM 1404 C C . PRO A 1 191 ? -17.890 12.742 -9.766 1.00 53.91 191 PRO A C 1
ATOM 1406 O O . PRO A 1 191 ? -17.717 13.542 -10.678 1.00 53.91 191 PRO A O 1
ATOM 1409 N N . GLY A 1 192 ? -18.907 12.876 -8.907 1.00 53.94 192 GLY A N 1
ATOM 1410 C CA . GLY A 1 192 ? -19.875 13.980 -8.981 1.00 53.94 192 GLY A CA 1
ATOM 1411 C C . GLY A 1 192 ? -19.283 15.373 -8.718 1.00 53.94 192 GLY A C 1
ATOM 1412 O O . GLY A 1 192 ? -19.927 16.368 -9.038 1.00 53.94 192 GLY A O 1
ATOM 1413 N N . ASN A 1 193 ? -18.063 15.436 -8.177 1.00 53.03 193 ASN A N 1
ATOM 1414 C CA . ASN A 1 193 ? -17.383 16.661 -7.760 1.00 53.03 193 ASN A CA 1
ATOM 1415 C C . ASN A 1 193 ? -16.167 17.006 -8.640 1.00 53.03 193 ASN A C 1
ATOM 1417 O O . ASN A 1 193 ? -15.495 17.997 -8.361 1.00 53.03 193 ASN A O 1
ATOM 1421 N N . MET A 1 194 ? -15.869 16.228 -9.693 1.00 50.91 194 MET A N 1
ATOM 1422 C CA . MET A 1 194 ? -14.700 16.463 -10.554 1.00 50.91 194 MET A CA 1
ATOM 1423 C C . MET A 1 194 ? -15.077 16.711 -12.023 1.00 50.91 194 MET A C 1
ATOM 1425 O O . MET A 1 194 ? -15.932 16.012 -12.574 1.00 50.91 194 MET A O 1
ATOM 1429 N N . PRO A 1 195 ? -14.413 17.657 -12.716 1.00 48.22 195 PRO A N 1
ATOM 1430 C CA . PRO A 1 195 ? -14.492 17.736 -14.168 1.00 48.22 195 PRO A CA 1
ATOM 1431 C C . PRO A 1 195 ? -13.921 16.453 -14.795 1.00 48.22 195 PRO A C 1
ATOM 1433 O O . PRO A 1 195 ? -12.923 15.904 -14.334 1.00 48.22 195 PRO A O 1
ATOM 1436 N N . ALA A 1 196 ? -14.540 15.985 -15.884 1.00 45.66 196 ALA A N 1
ATOM 1437 C CA . ALA A 1 196 ? -14.326 14.675 -16.524 1.00 45.66 196 ALA A CA 1
ATOM 1438 C C . ALA A 1 196 ? -12.896 14.369 -17.047 1.00 45.66 196 ALA A C 1
ATOM 1440 O O . ALA A 1 196 ? -12.715 13.388 -17.772 1.00 45.66 196 ALA A O 1
ATOM 1441 N N . ARG A 1 197 ? -11.900 15.210 -16.744 1.00 38.44 197 ARG A N 1
ATOM 1442 C CA . ARG A 1 197 ? -10.513 15.129 -17.224 1.00 38.44 197 ARG A CA 1
ATOM 1443 C C . ARG A 1 197 ? -9.459 14.930 -16.130 1.00 38.44 197 ARG A C 1
ATOM 1445 O O . ARG A 1 197 ? -8.304 14.747 -16.485 1.00 38.44 197 ARG A O 1
ATOM 1452 N N . GLU A 1 198 ? -9.823 14.916 -14.850 1.00 47.25 198 GLU A N 1
ATOM 1453 C CA . GLU A 1 198 ? -8.835 14.893 -13.761 1.00 47.25 198 GLU A CA 1
ATOM 1454 C C . GLU A 1 198 ? -9.113 13.762 -12.766 1.00 47.25 198 GLU A C 1
ATOM 1456 O O . GLU A 1 198 ? -9.553 13.989 -11.644 1.00 47.25 198 GLU A O 1
ATOM 1461 N N . VAL A 1 199 ? -8.829 12.513 -13.154 1.00 52.66 199 VAL A N 1
ATOM 1462 C CA . VAL A 1 199 ? -8.535 11.480 -12.146 1.00 52.66 199 VAL A CA 1
ATOM 1463 C C . VAL A 1 199 ? -7.121 11.776 -11.668 1.00 52.66 199 VAL A C 1
ATOM 1465 O O . VAL A 1 199 ? -6.144 11.327 -12.257 1.00 52.66 199 VAL A O 1
ATOM 1468 N N . LYS A 1 200 ? -7.015 12.673 -10.689 1.00 50.41 200 LYS A N 1
ATOM 1469 C CA . LYS A 1 200 ? -5.727 13.150 -10.199 1.00 50.41 200 LYS A CA 1
ATOM 1470 C C . LYS A 1 200 ? -5.093 12.040 -9.361 1.00 50.41 200 LYS A C 1
ATOM 1472 O O . LYS A 1 200 ? -5.575 11.714 -8.276 1.00 50.41 200 LYS A O 1
ATOM 1477 N N . GLU A 1 201 ? -4.048 11.446 -9.907 1.00 61.62 201 GLU A N 1
ATOM 1478 C CA . GLU A 1 201 ? -3.068 10.637 -9.191 1.00 61.62 201 GLU A CA 1
ATOM 1479 C C . GLU A 1 201 ? -2.358 11.510 -8.126 1.00 61.62 201 GLU A C 1
ATOM 1481 O O . GLU A 1 201 ? -2.425 12.742 -8.201 1.00 61.62 201 GLU A O 1
ATOM 1486 N N . PHE A 1 202 ? -1.723 10.917 -7.111 1.00 60.53 202 PHE A N 1
ATOM 1487 C CA . PHE A 1 202 ? -1.024 11.694 -6.075 1.00 60.53 202 PHE A CA 1
ATOM 1488 C C . PHE A 1 202 ? 0.488 11.652 -6.299 1.00 60.53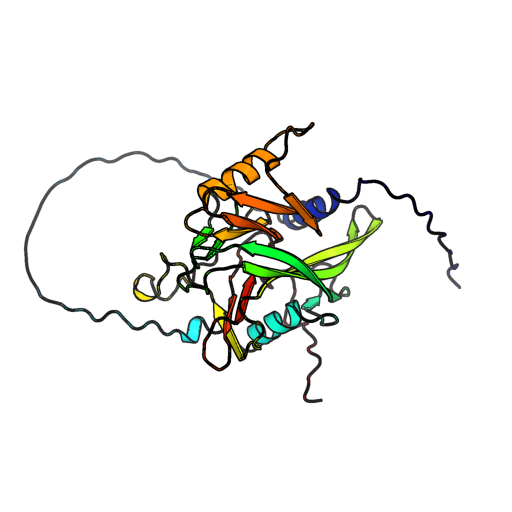 202 PHE A C 1
ATOM 1490 O O . PHE A 1 202 ? 1.050 10.611 -6.649 1.00 60.53 202 PHE A O 1
ATOM 1497 N N . GLY A 1 203 ? 1.123 12.814 -6.160 1.00 55.34 203 GLY A N 1
ATOM 1498 C CA . GLY A 1 203 ? 2.569 12.954 -6.257 1.00 55.34 203 GLY A CA 1
ATOM 1499 C C . GLY A 1 203 ? 3.245 12.454 -4.988 1.00 55.34 203 GLY A C 1
ATOM 1500 O O . GLY A 1 203 ? 2.756 12.686 -3.885 1.00 55.34 203 GLY A O 1
ATOM 1501 N N . ILE A 1 204 ? 4.361 11.762 -5.166 1.00 58.41 204 ILE A N 1
ATOM 1502 C CA . ILE A 1 204 ? 5.281 11.376 -4.110 1.00 58.41 204 ILE A CA 1
ATOM 1503 C C . ILE A 1 204 ? 6.646 11.910 -4.538 1.00 58.41 204 ILE A C 1
ATOM 1505 O O . ILE A 1 204 ? 7.309 11.294 -5.366 1.00 58.41 204 ILE A O 1
ATOM 1509 N N . ASP A 1 205 ? 7.069 13.057 -4.007 1.00 56.84 205 ASP A N 1
ATOM 1510 C CA . ASP A 1 205 ? 8.381 13.644 -4.356 1.00 56.84 205 ASP A CA 1
ATOM 1511 C C . ASP A 1 205 ? 9.539 13.024 -3.549 1.00 56.84 205 ASP A C 1
ATOM 1513 O O . ASP A 1 205 ? 10.711 13.299 -3.764 1.00 56.84 205 ASP A O 1
ATOM 1517 N N . THR A 1 206 ? 9.215 12.153 -2.590 1.00 59.91 206 THR A N 1
ATOM 1518 C CA . THR A 1 206 ? 10.185 11.586 -1.636 1.00 59.91 206 THR A CA 1
ATOM 1519 C C . THR A 1 206 ? 10.452 10.092 -1.833 1.00 59.91 206 THR A C 1
ATOM 1521 O O . THR A 1 206 ? 11.125 9.467 -1.010 1.00 59.91 206 THR A O 1
ATOM 1524 N N . GLY A 1 207 ? 9.865 9.486 -2.871 1.00 72.00 207 GLY A N 1
ATOM 1525 C CA . GLY A 1 207 ? 9.912 8.038 -3.102 1.00 72.00 207 GLY A CA 1
ATOM 1526 C C . GLY A 1 207 ? 9.277 7.199 -1.979 1.00 72.00 207 GLY A C 1
ATOM 1527 O O . GLY A 1 207 ? 9.576 6.012 -1.817 1.00 72.00 207 GLY A O 1
ATOM 1528 N N . MET A 1 208 ? 8.428 7.810 -1.144 1.00 83.56 208 MET A N 1
ATOM 1529 C CA . MET A 1 208 ? 7.829 7.161 0.016 1.00 83.56 208 MET A CA 1
ATOM 1530 C C . MET A 1 208 ? 6.335 7.444 0.143 1.00 83.56 208 MET A C 1
ATOM 1532 O O . MET A 1 208 ? 5.902 8.585 0.269 1.00 83.56 208 MET A O 1
ATOM 1536 N N . GLY A 1 209 ? 5.550 6.372 0.185 1.00 88.81 209 GLY A N 1
ATOM 1537 C CA . GLY A 1 209 ? 4.145 6.414 0.576 1.00 88.81 209 GLY A CA 1
ATOM 1538 C C . GLY A 1 209 ? 3.920 5.748 1.932 1.00 88.81 209 GLY A C 1
ATOM 1539 O O . GLY A 1 209 ? 4.848 5.254 2.573 1.00 88.81 209 GLY A O 1
ATOM 1540 N N . CYS A 1 210 ? 2.664 5.665 2.349 1.00 93.50 210 CYS A N 1
ATOM 1541 C CA . CYS A 1 210 ? 2.216 4.839 3.459 1.00 93.50 210 CYS A CA 1
ATOM 1542 C C . CYS A 1 210 ? 0.737 4.464 3.321 1.00 93.50 210 CYS A C 1
ATOM 1544 O O . CYS A 1 210 ? -0.030 5.148 2.640 1.00 93.50 210 CYS A O 1
ATOM 1546 N N . PHE A 1 211 ? 0.362 3.380 3.995 1.00 96.81 211 PHE A N 1
ATOM 1547 C CA . PHE A 1 211 ? -1.015 3.064 4.359 1.00 96.81 211 PHE A CA 1
ATOM 1548 C C . PHE A 1 211 ? -1.250 3.482 5.808 1.00 96.81 211 PHE A C 1
ATOM 1550 O O . PHE A 1 211 ? -0.406 3.195 6.656 1.00 96.81 211 PHE A O 1
ATOM 1557 N N . ALA A 1 212 ? -2.388 4.108 6.103 1.00 97.75 212 ALA A N 1
ATOM 1558 C CA . ALA A 1 212 ? -2.757 4.491 7.466 1.00 97.75 212 ALA A CA 1
ATOM 1559 C C . ALA A 1 212 ? -4.277 4.492 7.686 1.00 97.75 212 ALA A C 1
ATOM 1561 O O . ALA A 1 212 ? -5.054 4.593 6.735 1.00 97.75 212 ALA A O 1
ATOM 1562 N N . ASP A 1 213 ? -4.717 4.426 8.943 1.00 98.19 213 ASP A N 1
ATOM 1563 C CA . ASP A 1 213 ? -6.106 4.731 9.308 1.00 98.19 213 ASP A CA 1
ATOM 1564 C C . ASP A 1 213 ? -6.352 6.243 9.173 1.00 98.19 213 ASP A C 1
ATOM 1566 O O . ASP A 1 213 ? -5.706 7.055 9.836 1.00 98.19 213 ASP A O 1
ATOM 1570 N N . ALA A 1 214 ? -7.278 6.640 8.297 1.00 96.94 214 ALA A N 1
ATOM 1571 C CA . ALA A 1 214 ? -7.458 8.041 7.912 1.00 96.94 214 ALA A CA 1
ATOM 1572 C C . ALA A 1 214 ? -7.786 9.006 9.076 1.00 96.94 214 ALA A C 1
ATOM 1574 O O . ALA A 1 214 ? -7.224 10.101 9.097 1.00 96.94 214 ALA A O 1
ATOM 1575 N N . PRO A 1 215 ? -8.644 8.660 10.063 1.00 97.31 215 PRO A N 1
ATOM 1576 C CA . PRO A 1 215 ? -8.896 9.521 11.224 1.00 97.31 215 PRO A CA 1
ATOM 1577 C C . PRO A 1 215 ? -7.652 9.825 12.062 1.00 97.31 215 PRO A C 1
ATOM 1579 O O . PRO A 1 215 ? -7.616 10.858 12.725 1.00 97.31 215 PRO A O 1
ATOM 1582 N N . SER A 1 216 ? -6.664 8.932 12.031 1.00 97.31 216 SER A N 1
ATOM 1583 C CA . SER A 1 216 ? -5.433 8.997 12.819 1.00 97.31 216 SER A CA 1
ATOM 1584 C C . SER A 1 216 ? -4.237 9.495 12.005 1.00 97.31 216 SER A C 1
ATOM 1586 O O . SER A 1 216 ? -3.098 9.367 12.443 1.00 97.31 216 SER A O 1
ATOM 1588 N N . TRP A 1 217 ? -4.459 10.056 10.811 1.00 95.75 217 TRP A N 1
ATOM 1589 C CA . TRP A 1 217 ? -3.376 10.439 9.901 1.00 95.75 217 TRP A CA 1
ATOM 1590 C C . TRP A 1 217 ? -2.306 11.316 10.566 1.00 95.75 217 TRP A C 1
ATOM 1592 O O . TRP A 1 217 ? -1.117 11.001 10.513 1.00 95.75 217 TRP A O 1
ATOM 1602 N N . GLU A 1 218 ? -2.710 12.403 11.227 1.00 94.88 218 GLU A N 1
ATOM 1603 C CA . GLU A 1 218 ? -1.750 13.334 11.833 1.00 94.88 218 GLU A CA 1
ATOM 1604 C C . GLU A 1 218 ? -0.991 12.705 13.006 1.00 94.88 218 GLU A C 1
ATOM 1606 O O . GLU A 1 218 ? 0.233 12.804 13.076 1.00 94.88 218 GLU A O 1
ATOM 1611 N N . SER A 1 219 ? -1.685 11.989 13.894 1.00 96.00 219 SER A N 1
ATOM 1612 C CA . SER A 1 219 ? -1.057 11.353 15.056 1.00 96.00 219 SER A CA 1
ATOM 1613 C C . SER A 1 219 ? -0.161 10.168 14.695 1.00 96.00 219 SER A C 1
ATOM 1615 O O . SER A 1 219 ? 0.775 9.862 15.432 1.00 96.00 219 SER A O 1
ATOM 1617 N N . LEU A 1 220 ? -0.400 9.521 13.552 1.00 97.06 220 LEU A N 1
ATOM 1618 C CA . LEU A 1 220 ? 0.450 8.455 13.024 1.00 97.06 220 LEU A CA 1
ATOM 1619 C C . LEU A 1 220 ? 1.648 8.981 12.224 1.00 97.06 220 LEU A C 1
ATOM 1621 O O . LEU A 1 220 ? 2.727 8.388 12.267 1.00 97.06 220 LEU A O 1
ATOM 1625 N N . THR A 1 221 ? 1.490 10.080 11.482 1.00 95.50 221 THR A N 1
ATOM 1626 C CA . THR A 1 221 ? 2.582 10.646 10.674 1.00 95.50 221 THR A CA 1
ATOM 1627 C C . THR A 1 221 ? 3.571 11.455 11.508 1.00 95.50 221 THR A C 1
ATOM 1629 O O . THR A 1 221 ? 4.762 11.443 11.200 1.00 95.50 221 THR A O 1
ATOM 1632 N N . GLU A 1 222 ? 3.136 12.112 12.588 1.00 94.44 222 GLU A N 1
ATOM 1633 C CA . GLU A 1 222 ? 4.023 12.918 13.438 1.00 94.44 222 GLU A CA 1
ATOM 1634 C C . GLU A 1 222 ? 5.212 12.115 14.021 1.00 94.44 222 GLU A C 1
ATOM 1636 O O . GLU A 1 222 ? 6.355 12.552 13.836 1.00 94.44 222 GLU A O 1
ATOM 1641 N N . PRO A 1 223 ? 5.030 10.933 14.651 1.00 93.44 223 PRO A N 1
ATOM 1642 C CA . PRO A 1 223 ? 6.150 10.141 15.168 1.00 93.44 223 PRO A CA 1
ATOM 1643 C C . PRO A 1 223 ? 7.108 9.680 14.065 1.00 93.44 223 PRO A C 1
ATOM 1645 O O . PRO A 1 223 ? 8.327 9.688 14.252 1.00 93.44 223 PRO A O 1
ATOM 1648 N N . PHE A 1 224 ? 6.571 9.333 12.890 1.00 92.56 224 PHE A N 1
ATOM 1649 C CA . PHE A 1 224 ? 7.373 8.966 11.726 1.00 92.56 224 PHE A CA 1
ATOM 1650 C C . PHE A 1 224 ? 8.250 10.134 11.245 1.00 92.56 224 PHE A C 1
ATOM 1652 O O . PHE A 1 224 ? 9.461 9.966 11.069 1.00 92.56 224 PHE A O 1
ATOM 1659 N N . ARG A 1 225 ? 7.660 11.326 11.076 1.00 91.38 225 ARG A N 1
ATOM 1660 C CA . ARG A 1 225 ? 8.369 12.548 10.658 1.00 91.38 225 ARG A CA 1
ATOM 1661 C C . ARG A 1 225 ? 9.486 12.881 11.638 1.00 91.38 225 ARG A C 1
ATOM 1663 O O . ARG A 1 225 ? 10.641 12.998 11.235 1.00 91.38 225 ARG A O 1
ATOM 1670 N N . ARG A 1 226 ? 9.164 12.908 12.936 1.00 90.38 226 ARG A N 1
ATOM 1671 C CA . ARG A 1 226 ? 10.128 13.155 14.016 1.00 90.38 226 ARG A CA 1
ATOM 1672 C C . ARG A 1 226 ? 11.309 12.190 13.939 1.00 90.38 226 ARG A C 1
ATOM 1674 O O . ARG A 1 226 ? 12.460 12.621 14.007 1.00 90.38 226 ARG A O 1
ATOM 1681 N N . PHE A 1 227 ? 11.042 10.896 13.753 1.00 87.81 227 PHE A N 1
ATOM 1682 C CA . PHE A 1 227 ? 12.096 9.897 13.598 1.00 87.81 227 PHE A CA 1
ATOM 1683 C C . PHE A 1 227 ? 12.986 10.180 12.383 1.00 87.81 227 PHE A C 1
ATOM 1685 O O . PHE A 1 227 ? 14.210 10.171 12.530 1.00 87.81 227 PHE A O 1
ATOM 1692 N N . ARG A 1 228 ? 12.405 10.448 11.204 1.00 86.19 228 ARG A N 1
ATOM 1693 C CA . ARG A 1 228 ? 13.162 10.681 9.960 1.00 86.19 228 ARG A CA 1
ATOM 1694 C C . ARG A 1 228 ? 13.990 11.961 10.003 1.00 86.19 228 ARG A C 1
ATOM 1696 O O . ARG A 1 228 ? 15.142 11.919 9.574 1.00 86.19 228 ARG A O 1
ATOM 1703 N N . GLU A 1 229 ? 13.437 13.036 10.555 1.00 85.75 229 GLU A N 1
ATOM 1704 C CA . GLU A 1 229 ? 14.050 14.369 10.620 1.00 85.75 229 GLU A CA 1
ATOM 1705 C C . GLU A 1 229 ? 15.116 14.503 11.718 1.00 85.75 229 GLU A C 1
ATOM 1707 O O . GLU A 1 229 ? 15.940 15.414 11.664 1.00 85.75 229 GLU A O 1
ATOM 1712 N N . THR A 1 230 ? 15.147 13.593 12.699 1.00 84.00 230 THR A N 1
ATOM 1713 C CA . THR A 1 230 ? 16.158 13.619 13.766 1.00 84.00 230 THR A CA 1
ATOM 1714 C C . THR A 1 230 ? 17.565 13.365 13.192 1.00 84.00 230 THR A C 1
ATOM 1716 O O . THR A 1 230 ? 17.803 12.283 12.640 1.00 84.00 230 THR A O 1
ATOM 1719 N N . PRO A 1 231 ? 18.523 14.308 13.343 1.00 80.06 231 PRO A N 1
ATOM 1720 C CA . PRO A 1 231 ? 19.908 14.118 12.915 1.00 80.06 231 PRO A CA 1
ATOM 1721 C C . PRO A 1 231 ? 20.600 12.982 13.671 1.00 80.06 231 PRO A C 1
ATOM 1723 O O . PRO A 1 231 ? 20.216 12.622 14.782 1.00 80.06 231 PRO A O 1
ATOM 1726 N N . PHE A 1 232 ? 21.669 12.437 13.094 1.00 75.44 232 PHE A N 1
ATOM 1727 C CA . PHE A 1 232 ? 22.479 11.439 13.786 1.00 75.44 232 PHE A CA 1
ATOM 1728 C C . PHE A 1 232 ? 23.334 12.066 14.908 1.00 75.44 232 PHE A C 1
ATOM 1730 O O . PHE A 1 232 ? 23.889 13.149 14.706 1.00 75.44 232 PHE A O 1
ATOM 1737 N N . PRO A 1 233 ? 23.514 11.375 16.055 1.00 77.00 233 PRO A N 1
ATOM 1738 C CA . PRO A 1 233 ? 22.916 10.084 16.411 1.00 77.00 233 PRO A CA 1
ATOM 1739 C C . PRO A 1 233 ? 21.422 10.218 16.740 1.00 77.00 233 PRO A C 1
ATOM 1741 O O . PRO A 1 233 ? 21.017 11.132 17.455 1.00 77.00 233 PRO A O 1
ATOM 1744 N N . ARG A 1 234 ? 20.601 9.290 16.229 1.00 74.50 234 ARG A N 1
ATOM 1745 C CA . ARG A 1 234 ? 19.147 9.340 16.433 1.00 74.50 234 ARG A CA 1
ATOM 1746 C C . ARG A 1 234 ? 18.804 9.117 17.912 1.00 74.50 234 ARG A C 1
ATOM 1748 O O . ARG A 1 234 ? 19.409 8.271 18.570 1.00 74.50 234 ARG A O 1
ATOM 1755 N N . GLY A 1 235 ? 17.839 9.890 18.416 1.00 71.25 235 GLY A N 1
ATOM 1756 C CA . GLY A 1 235 ? 17.267 9.730 19.755 1.00 71.25 235 GLY A CA 1
ATOM 1757 C C . GLY A 1 235 ? 16.365 8.490 19.879 1.00 71.25 235 GLY A C 1
ATOM 1758 O O . GLY A 1 235 ? 16.414 7.601 19.026 1.00 71.25 235 GLY A O 1
ATOM 1759 N N . PRO A 1 236 ? 15.530 8.414 20.934 1.00 75.50 236 PRO A N 1
ATOM 1760 C CA . PRO A 1 236 ? 14.519 7.369 21.078 1.00 75.50 236 PRO A CA 1
ATOM 1761 C C . PRO A 1 236 ? 13.644 7.265 19.825 1.00 75.50 236 PRO A C 1
ATOM 1763 O O . PRO A 1 236 ? 13.285 8.276 19.221 1.00 75.50 236 PRO A O 1
ATOM 1766 N N . ARG A 1 237 ? 13.339 6.032 19.422 1.00 82.38 237 ARG A N 1
ATOM 1767 C CA . ARG A 1 237 ? 12.600 5.737 18.198 1.00 82.38 237 ARG A CA 1
ATOM 1768 C C . ARG A 1 237 ? 11.152 5.401 18.537 1.00 82.38 237 ARG A C 1
ATOM 1770 O O . ARG A 1 237 ? 10.899 4.390 19.183 1.00 82.38 237 ARG A O 1
ATOM 1777 N N . ASP A 1 238 ? 10.233 6.209 18.020 1.00 86.44 238 ASP A N 1
ATOM 1778 C CA . ASP A 1 238 ? 8.781 6.016 18.151 1.00 86.44 238 ASP A CA 1
ATOM 1779 C C . ASP A 1 238 ? 8.187 5.245 16.948 1.00 86.44 238 ASP A C 1
ATOM 1781 O O . ASP A 1 238 ? 6.984 5.271 16.698 1.00 86.44 238 ASP A O 1
ATOM 1785 N N . THR A 1 239 ? 9.043 4.569 16.175 1.00 93.12 239 THR A N 1
ATOM 1786 C CA . THR A 1 239 ? 8.681 3.765 15.000 1.00 93.12 239 THR A CA 1
ATOM 1787 C C . THR A 1 239 ? 9.225 2.341 15.118 1.00 93.12 239 THR A C 1
ATOM 1789 O O . THR A 1 239 ? 10.183 2.061 15.843 1.00 93.12 239 THR A O 1
ATOM 1792 N N . ILE A 1 240 ? 8.630 1.418 14.373 1.00 94.56 240 ILE A N 1
ATOM 1793 C CA . ILE A 1 240 ? 9.030 0.016 14.295 1.00 94.56 240 ILE A CA 1
ATOM 1794 C C . ILE A 1 240 ? 9.723 -0.210 12.952 1.00 94.56 240 ILE A C 1
ATOM 1796 O O . ILE A 1 240 ? 9.152 0.072 11.900 1.00 94.56 240 ILE A O 1
ATOM 1800 N N . SER A 1 241 ? 10.943 -0.749 12.990 1.00 93.38 241 SER A N 1
ATOM 1801 C CA . SER A 1 241 ? 11.677 -1.123 11.777 1.00 93.38 241 SER A CA 1
ATOM 1802 C C . SER A 1 241 ? 11.070 -2.372 11.163 1.00 93.38 241 SER A C 1
ATOM 1804 O O . SER A 1 241 ? 10.939 -3.393 11.839 1.00 93.38 241 SER A O 1
ATOM 1806 N N . LEU A 1 242 ? 10.769 -2.310 9.872 1.00 94.06 242 LEU A N 1
ATOM 1807 C CA . LEU A 1 242 ? 10.256 -3.429 9.098 1.00 94.06 242 LEU A CA 1
ATOM 1808 C C . LEU A 1 242 ? 11.265 -3.861 8.018 1.00 94.06 242 LEU A C 1
ATOM 1810 O O . LEU A 1 242 ? 12.177 -3.103 7.666 1.00 94.06 242 LEU A O 1
ATOM 1814 N N . PRO A 1 243 ? 11.141 -5.090 7.482 1.00 88.69 243 PRO A N 1
ATOM 1815 C CA . PRO A 1 243 ? 11.969 -5.548 6.371 1.00 88.69 243 PRO A CA 1
ATOM 1816 C C . PRO A 1 243 ? 11.913 -4.602 5.164 1.00 88.69 243 PRO A C 1
ATOM 1818 O O . PRO A 1 243 ? 10.876 -4.013 4.872 1.00 88.69 243 PRO A O 1
ATOM 1821 N N . GLY A 1 244 ? 13.030 -4.483 4.441 1.00 82.81 244 GLY A N 1
ATOM 1822 C CA . GLY A 1 244 ? 13.099 -3.663 3.226 1.00 82.81 244 GLY A CA 1
ATOM 1823 C C . GLY A 1 244 ? 13.195 -2.153 3.467 1.00 82.81 244 GLY A C 1
ATOM 1824 O O . GLY A 1 244 ? 12.878 -1.386 2.567 1.00 82.81 244 GLY A O 1
ATOM 1825 N N . GLY A 1 245 ? 13.614 -1.722 4.665 1.00 85.69 245 GLY A N 1
ATOM 1826 C CA . GLY A 1 245 ? 13.747 -0.296 5.001 1.00 85.69 245 GLY A CA 1
ATOM 1827 C C . GLY A 1 245 ? 12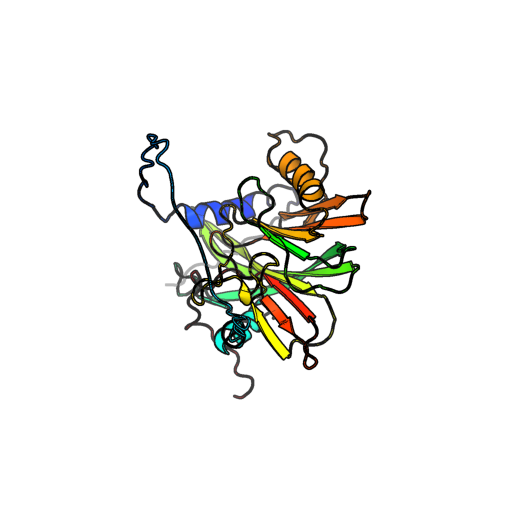.408 0.404 5.248 1.00 85.69 245 GLY A C 1
ATOM 1828 O O . GLY A 1 245 ? 12.330 1.630 5.197 1.00 85.69 245 GLY A O 1
ATOM 1829 N N . LEU A 1 246 ? 11.357 -0.383 5.484 1.00 91.44 246 LEU A N 1
ATOM 1830 C CA . LEU A 1 246 ? 10.023 0.103 5.799 1.00 91.44 246 LEU A CA 1
ATOM 1831 C C . LEU A 1 246 ? 9.906 0.439 7.289 1.00 91.44 246 LEU A C 1
ATOM 1833 O O . LEU A 1 246 ? 10.667 -0.038 8.133 1.00 91.44 246 LEU A O 1
ATOM 1837 N N . GLU A 1 247 ? 8.910 1.250 7.607 1.00 94.69 247 GLU A N 1
ATOM 1838 C CA . GLU A 1 247 ? 8.668 1.809 8.928 1.00 94.69 247 GLU A CA 1
ATOM 1839 C C . GLU A 1 247 ? 7.198 1.636 9.287 1.00 94.69 247 GLU A C 1
ATOM 1841 O O . GLU A 1 247 ? 6.326 1.779 8.430 1.00 94.69 247 GLU A O 1
ATOM 1846 N N . ALA A 1 248 ? 6.917 1.367 10.557 1.00 96.88 248 ALA A N 1
ATOM 1847 C CA . ALA A 1 248 ? 5.561 1.401 11.082 1.00 96.88 248 ALA A CA 1
ATOM 1848 C C . ALA A 1 248 ? 5.442 2.296 12.311 1.00 96.88 248 ALA A C 1
ATOM 1850 O O . ALA A 1 248 ? 6.377 2.422 13.101 1.00 96.88 248 ALA A O 1
ATOM 1851 N N . VAL A 1 249 ? 4.265 2.882 12.487 1.00 97.75 249 VAL A N 1
ATOM 1852 C CA . VAL A 1 249 ? 3.857 3.615 13.686 1.00 97.75 249 VAL A CA 1
ATOM 1853 C C . VAL A 1 249 ? 2.557 3.004 14.181 1.00 97.75 249 VAL A C 1
ATOM 1855 O O . VAL A 1 249 ? 1.680 2.694 13.381 1.00 97.75 249 VAL A O 1
ATOM 1858 N N . HIS A 1 250 ? 2.446 2.835 15.494 1.00 97.31 250 HIS A N 1
ATOM 1859 C CA . HIS A 1 250 ? 1.231 2.378 16.154 1.00 97.31 250 HIS A CA 1
ATOM 1860 C C . HIS A 1 250 ? 0.715 3.484 17.073 1.00 97.31 250 HIS A C 1
ATOM 1862 O O . HIS A 1 250 ? 1.482 3.999 17.888 1.00 97.31 250 HIS A O 1
ATOM 1868 N N . GLU A 1 251 ? -0.570 3.822 16.978 1.00 96.69 251 GLU A N 1
ATOM 1869 C CA . GLU A 1 251 ? -1.234 4.758 17.883 1.00 96.69 251 GLU A CA 1
ATOM 1870 C C . GLU A 1 251 ? -2.035 3.991 18.951 1.00 96.69 251 GLU A C 1
ATOM 1872 O O . GLU A 1 251 ? -3.107 3.463 18.651 1.00 96.69 251 GLU A O 1
ATOM 1877 N N . PRO A 1 252 ? -1.603 3.967 20.229 1.00 94.94 252 PRO A N 1
ATOM 1878 C CA . PRO A 1 252 ? -2.292 3.193 21.266 1.00 94.94 252 PRO A CA 1
ATOM 1879 C C . PRO A 1 252 ? -3.712 3.678 21.581 1.00 94.94 252 PRO A C 1
ATOM 1881 O O . PRO A 1 252 ? -4.543 2.892 22.028 1.00 94.94 252 PRO A O 1
ATOM 1884 N N . ALA A 1 253 ? -3.991 4.972 21.385 1.00 95.44 253 ALA A N 1
ATOM 1885 C CA . ALA A 1 253 ? -5.282 5.572 21.724 1.00 95.44 253 ALA A CA 1
ATOM 1886 C C . ALA A 1 253 ? -6.423 5.061 20.830 1.00 95.44 253 ALA A C 1
ATOM 1888 O O . ALA A 1 253 ? -7.547 4.888 21.298 1.00 95.44 253 ALA A O 1
ATOM 1889 N N . THR A 1 254 ? -6.128 4.809 19.556 1.00 96.50 254 THR A N 1
ATOM 1890 C CA . THR A 1 254 ? -7.093 4.341 18.550 1.00 96.50 254 THR A CA 1
ATOM 1891 C C . THR A 1 254 ? -6.861 2.882 18.161 1.00 96.50 254 THR A C 1
ATOM 1893 O O . THR A 1 254 ? -7.759 2.231 17.630 1.00 96.50 254 THR A O 1
ATOM 1896 N N . GLY A 1 255 ? -5.665 2.354 18.434 1.00 97.19 255 GLY A N 1
ATOM 1897 C CA . GLY A 1 255 ? -5.206 1.054 17.962 1.00 97.19 255 GLY A CA 1
ATOM 1898 C C . GLY A 1 255 ? -4.847 1.036 16.473 1.00 97.19 255 GLY A C 1
ATOM 1899 O O . GLY A 1 255 ? -4.697 -0.053 15.919 1.00 97.19 255 GLY A O 1
ATOM 1900 N N . ALA A 1 256 ? -4.756 2.199 15.823 1.00 98.38 256 ALA A N 1
ATOM 1901 C CA . ALA A 1 256 ? -4.454 2.325 14.405 1.00 98.38 256 ALA A CA 1
ATOM 1902 C C . ALA A 1 256 ? -2.960 2.164 14.106 1.00 98.38 256 ALA A C 1
ATOM 1904 O O . ALA A 1 256 ? -2.108 2.481 14.938 1.00 98.38 256 ALA A O 1
ATOM 1905 N N . ASP A 1 257 ? -2.661 1.717 12.887 1.00 98.44 257 ASP A N 1
ATOM 1906 C CA . ASP A 1 257 ? -1.299 1.625 12.374 1.00 98.44 257 ASP A CA 1
ATOM 1907 C C . ASP A 1 257 ? -1.106 2.543 11.157 1.00 98.44 257 ASP A C 1
ATOM 1909 O O . ASP A 1 257 ? -2.017 2.748 10.351 1.00 98.44 257 ASP A O 1
ATOM 1913 N N . LEU A 1 258 ? 0.122 3.033 10.999 1.00 97.69 258 LEU A N 1
ATOM 1914 C CA . LEU A 1 258 ? 0.678 3.518 9.739 1.00 97.69 258 LEU A CA 1
ATOM 1915 C C . LEU A 1 258 ? 1.832 2.610 9.350 1.00 97.69 258 LEU A C 1
ATOM 1917 O O . LEU A 1 258 ? 2.656 2.268 10.196 1.00 97.69 258 LEU A O 1
ATOM 1921 N N . VAL A 1 259 ? 1.918 2.251 8.072 1.00 97.56 259 VAL A N 1
ATOM 1922 C CA . VAL A 1 259 ? 3.039 1.483 7.521 1.00 97.56 259 VAL A CA 1
ATOM 1923 C C . VAL A 1 259 ? 3.508 2.121 6.226 1.00 97.56 259 VAL A C 1
ATOM 1925 O O . VAL A 1 259 ? 2.709 2.334 5.314 1.00 97.56 259 VAL A O 1
ATOM 1928 N N . THR A 1 260 ? 4.799 2.440 6.140 1.00 93.94 260 THR A N 1
ATOM 1929 C CA . THR A 1 260 ? 5.376 3.027 4.932 1.00 93.94 260 THR A CA 1
ATOM 1930 C C . THR A 1 260 ? 5.474 2.011 3.807 1.00 93.94 260 THR A C 1
ATOM 1932 O O . THR A 1 260 ? 5.553 0.799 4.014 1.00 93.94 260 THR A O 1
ATOM 1935 N N . VAL A 1 261 ? 5.468 2.530 2.587 1.00 87.12 261 VAL A N 1
ATOM 1936 C CA . VAL A 1 261 ? 5.636 1.776 1.354 1.00 87.12 261 VAL A CA 1
ATOM 1937 C C . VAL A 1 261 ? 6.700 2.464 0.513 1.00 87.12 261 VAL A C 1
ATOM 1939 O O . VAL A 1 261 ? 6.764 3.695 0.464 1.00 87.12 261 VAL A O 1
ATOM 1942 N N . VAL A 1 262 ? 7.537 1.675 -0.158 1.00 76.75 262 VAL A N 1
ATOM 1943 C CA . VAL A 1 262 ? 8.416 2.219 -1.195 1.00 76.75 262 VAL A CA 1
ATOM 1944 C C . VAL A 1 262 ? 7.548 2.513 -2.408 1.00 76.75 262 VAL A C 1
ATOM 1946 O O . VAL A 1 262 ? 6.882 1.610 -2.923 1.00 76.75 262 VAL A O 1
ATOM 1949 N N . ALA A 1 263 ? 7.558 3.764 -2.846 1.00 68.62 263 ALA A N 1
ATOM 1950 C CA . ALA A 1 263 ? 6.885 4.198 -4.056 1.00 68.62 263 ALA A CA 1
ATOM 1951 C C . ALA A 1 263 ? 7.907 4.860 -4.979 1.00 68.62 263 ALA A C 1
ATOM 1953 O O . ALA A 1 263 ? 8.885 5.434 -4.509 1.00 68.62 263 ALA A O 1
ATOM 1954 N N . ALA A 1 264 ? 7.711 4.765 -6.292 1.00 64.38 264 ALA A N 1
ATOM 1955 C CA . ALA A 1 264 ? 8.539 5.547 -7.201 1.00 64.38 264 ALA A CA 1
ATOM 1956 C C . ALA A 1 264 ? 8.273 7.039 -6.971 1.00 64.38 264 ALA A C 1
ATOM 1958 O O . ALA A 1 264 ? 7.138 7.430 -6.681 1.00 64.38 264 ALA A O 1
ATOM 1959 N N . GLU A 1 265 ? 9.318 7.852 -7.112 1.00 63.62 265 GLU A N 1
ATOM 1960 C CA . GLU A 1 265 ? 9.140 9.296 -7.200 1.00 63.62 265 GLU A CA 1
ATOM 1961 C C . GLU A 1 265 ? 8.212 9.641 -8.369 1.00 63.62 265 GLU A C 1
ATOM 1963 O O . GLU A 1 265 ? 8.193 8.977 -9.411 1.00 63.62 265 GLU A O 1
ATOM 1968 N N . GLY A 1 266 ? 7.416 10.685 -8.176 1.00 62.94 266 GLY A N 1
ATOM 1969 C CA . GLY A 1 266 ? 6.409 11.112 -9.127 1.00 62.94 266 GLY A CA 1
ATOM 1970 C C . GLY A 1 266 ? 5.030 10.563 -8.797 1.00 62.94 266 GLY A C 1
ATOM 1971 O O . GLY A 1 266 ? 4.604 10.492 -7.647 1.00 62.94 266 GLY A O 1
ATOM 1972 N N . VAL A 1 267 ? 4.265 10.285 -9.840 1.00 64.44 267 VAL A N 1
ATOM 1973 C CA . VAL A 1 267 ? 2.816 10.197 -9.737 1.00 64.44 267 VAL A CA 1
ATOM 1974 C C . VAL A 1 267 ? 2.375 8.743 -9.575 1.00 64.44 267 VAL A C 1
ATOM 1976 O O . VAL A 1 267 ? 2.604 7.917 -10.457 1.00 64.44 267 VAL A O 1
ATOM 1979 N N . THR A 1 268 ? 1.729 8.431 -8.450 1.00 73.50 268 THR A N 1
ATOM 1980 C CA . THR A 1 268 ? 1.330 7.066 -8.090 1.00 73.50 268 THR A CA 1
ATOM 1981 C C . THR A 1 268 ? -0.192 6.899 -8.087 1.00 73.50 268 THR A C 1
ATOM 1983 O O . THR A 1 268 ? -0.946 7.773 -7.651 1.00 73.50 268 THR A O 1
ATOM 1986 N N . THR A 1 269 ? -0.650 5.740 -8.573 1.00 82.19 269 THR A N 1
ATOM 1987 C CA . THR A 1 269 ? -2.067 5.347 -8.586 1.00 82.19 269 THR A CA 1
ATOM 1988 C C . THR A 1 269 ? -2.337 4.284 -7.523 1.00 82.19 269 THR A C 1
ATOM 1990 O O . THR A 1 269 ? -1.616 3.287 -7.435 1.00 82.19 269 THR A O 1
ATOM 1993 N N . VAL A 1 270 ? -3.412 4.464 -6.749 1.00 89.81 270 VAL A N 1
ATOM 1994 C CA . VAL A 1 270 ? -3.971 3.400 -5.903 1.00 89.81 270 VAL A CA 1
ATOM 1995 C C . VAL A 1 270 ? -4.933 2.561 -6.736 1.00 89.81 270 VAL A C 1
ATOM 1997 O O . VAL A 1 270 ? -5.824 3.104 -7.386 1.00 89.81 270 VAL A O 1
ATOM 2000 N N . TRP A 1 271 ? -4.796 1.242 -6.679 1.00 93.94 271 TRP A N 1
ATOM 2001 C CA . TRP A 1 271 ? -5.656 0.289 -7.372 1.00 93.94 271 TRP A CA 1
ATOM 2002 C C . TRP A 1 271 ? -6.462 -0.549 -6.382 1.00 93.94 271 TRP A C 1
ATOM 2004 O O . TRP A 1 271 ? -5.930 -1.060 -5.398 1.00 93.94 271 TRP A O 1
ATOM 2014 N N . LEU A 1 272 ? -7.750 -0.721 -6.658 1.00 96.31 272 LEU A N 1
ATOM 2015 C CA . LEU A 1 272 ? -8.664 -1.582 -5.920 1.00 96.31 272 LEU A CA 1
ATOM 2016 C C . LEU A 1 272 ? -8.888 -2.859 -6.727 1.00 96.31 272 LEU A C 1
ATOM 2018 O O . LEU A 1 272 ? -9.476 -2.822 -7.808 1.00 96.31 272 LEU A O 1
ATOM 2022 N N . GLY A 1 273 ? -8.425 -3.989 -6.200 1.00 97.62 273 GLY A N 1
ATOM 2023 C CA . GLY A 1 273 ? -8.748 -5.302 -6.742 1.00 97.62 273 GLY A CA 1
ATOM 2024 C C . GLY A 1 273 ? -10.086 -5.762 -6.178 1.00 97.62 273 GLY A C 1
ATOM 2025 O O . GLY A 1 273 ? -10.241 -5.900 -4.962 1.00 97.62 273 GLY A O 1
ATOM 2026 N N . ARG A 1 274 ? -11.064 -5.974 -7.056 1.00 97.50 274 ARG A N 1
ATOM 2027 C CA . ARG A 1 274 ? -12.439 -6.361 -6.728 1.00 97.50 274 ARG A CA 1
ATOM 2028 C C . ARG A 1 274 ? -12.630 -7.862 -6.918 1.00 97.50 274 ARG A C 1
ATOM 2030 O O . ARG A 1 274 ? -12.134 -8.428 -7.886 1.00 97.50 274 ARG A O 1
ATOM 2037 N N . THR A 1 275 ? -13.387 -8.502 -6.036 1.00 97.69 275 THR A N 1
ATOM 2038 C CA . THR A 1 275 ? -13.838 -9.890 -6.212 1.00 97.69 275 THR A CA 1
ATOM 2039 C C . THR A 1 275 ? -14.909 -9.977 -7.297 1.00 97.69 275 THR A C 1
ATOM 2041 O O . THR A 1 275 ? -15.467 -8.965 -7.723 1.00 97.69 275 THR A O 1
ATOM 2044 N N . ALA A 1 276 ? -15.291 -11.195 -7.689 1.00 95.75 276 ALA A N 1
ATOM 2045 C CA . ALA A 1 276 ? -16.413 -11.414 -8.609 1.00 95.75 276 ALA A CA 1
ATOM 2046 C C . ALA A 1 276 ? -17.755 -10.846 -8.094 1.00 95.75 276 ALA A C 1
ATOM 2048 O O . ALA A 1 276 ? -18.656 -10.585 -8.886 1.00 95.75 276 ALA A O 1
ATOM 2049 N N . ARG A 1 277 ? -17.892 -10.636 -6.775 1.00 95.19 277 ARG A N 1
ATOM 2050 C CA . ARG A 1 277 ? -19.068 -9.998 -6.159 1.00 95.19 277 ARG A CA 1
ATOM 2051 C C . ARG A 1 277 ? -18.975 -8.469 -6.108 1.00 95.19 277 ARG A C 1
ATOM 2053 O O . ARG A 1 277 ? -19.944 -7.825 -5.722 1.00 95.19 277 ARG A O 1
ATOM 2060 N N . GLY A 1 278 ? -17.825 -7.893 -6.458 1.00 94.19 278 GLY A N 1
ATOM 2061 C CA . GLY A 1 278 ? -17.559 -6.459 -6.343 1.00 94.19 278 GLY A CA 1
ATOM 2062 C C . GLY A 1 278 ? -17.051 -6.010 -4.966 1.00 94.19 278 GLY A C 1
ATOM 2063 O O . GLY A 1 278 ? -16.909 -4.809 -4.735 1.00 94.19 278 GLY A O 1
ATOM 2064 N N . ASP A 1 279 ? -16.739 -6.933 -4.054 1.00 96.50 279 ASP A N 1
ATOM 2065 C CA . ASP A 1 279 ? -16.089 -6.600 -2.779 1.00 96.50 279 ASP A CA 1
ATOM 2066 C C . ASP A 1 279 ? -14.608 -6.259 -3.004 1.00 96.50 279 ASP A C 1
ATOM 2068 O O . ASP A 1 279 ? -13.988 -6.794 -3.917 1.00 96.50 279 ASP A O 1
ATOM 2072 N N . ILE A 1 280 ? -13.999 -5.420 -2.162 1.00 97.88 280 ILE A N 1
ATOM 2073 C CA . ILE A 1 280 ? -12.548 -5.165 -2.232 1.00 97.88 280 ILE A CA 1
ATOM 2074 C C . ILE A 1 280 ? -11.785 -6.385 -1.699 1.00 97.88 280 ILE A C 1
ATOM 2076 O O . ILE A 1 280 ? -11.859 -6.697 -0.511 1.00 97.88 280 ILE A O 1
ATOM 2080 N N . ALA A 1 281 ? -11.029 -7.061 -2.556 1.00 98.19 281 ALA A N 1
ATOM 2081 C CA . ALA A 1 281 ? -10.088 -8.106 -2.161 1.00 98.19 281 ALA A CA 1
ATOM 2082 C C . ALA A 1 281 ? -8.742 -7.516 -1.734 1.00 98.19 281 ALA A C 1
ATOM 2084 O O . ALA A 1 281 ? -8.144 -7.964 -0.759 1.00 98.19 281 ALA A O 1
ATOM 2085 N N . THR A 1 282 ? -8.277 -6.483 -2.441 1.00 98.25 282 THR A N 1
ATOM 2086 C CA . THR A 1 282 ? -6.951 -5.902 -2.224 1.00 98.25 282 THR A CA 1
ATOM 2087 C C . THR A 1 282 ? -6.919 -4.414 -2.549 1.00 98.25 282 THR A C 1
ATOM 2089 O O . THR A 1 282 ? -7.616 -3.952 -3.452 1.00 98.25 282 THR A O 1
ATOM 2092 N N . VAL A 1 283 ? -6.068 -3.673 -1.841 1.00 97.19 283 VAL A N 1
ATOM 2093 C CA . VAL A 1 283 ? -5.684 -2.297 -2.187 1.00 97.19 283 VAL A CA 1
ATOM 2094 C C . VAL A 1 283 ? -4.205 -2.308 -2.532 1.00 97.19 283 VAL A C 1
ATOM 2096 O O . VAL A 1 283 ? -3.394 -2.650 -1.679 1.00 97.19 283 VAL A O 1
ATOM 2099 N N . ALA A 1 284 ? -3.849 -1.978 -3.769 1.00 94.88 284 ALA A N 1
ATOM 2100 C CA . ALA A 1 284 ? -2.482 -2.028 -4.266 1.00 94.88 284 ALA A CA 1
ATOM 2101 C C . ALA A 1 284 ? -1.961 -0.638 -4.629 1.00 94.88 284 ALA A C 1
ATOM 2103 O O . ALA A 1 284 ? -2.693 0.214 -5.129 1.00 94.88 284 ALA A O 1
ATOM 2104 N N . VAL A 1 285 ? -0.669 -0.439 -4.410 1.00 90.81 285 VAL A N 1
ATOM 2105 C CA . VAL A 1 285 ? 0.085 0.727 -4.853 1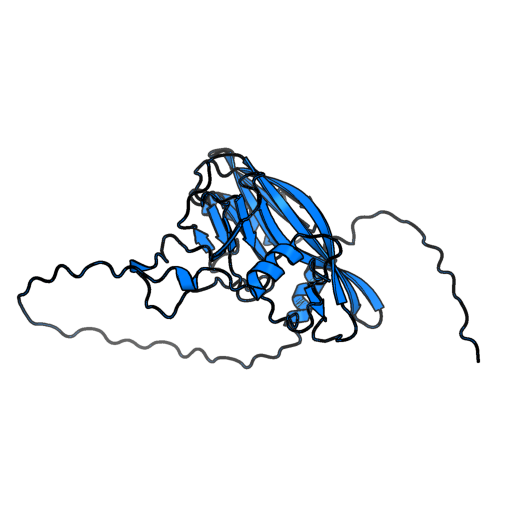.00 90.81 285 VAL A CA 1
ATOM 2106 C C . VAL A 1 285 ? 1.275 0.195 -5.637 1.00 90.81 285 VAL A C 1
ATOM 2108 O O . VAL A 1 285 ? 2.117 -0.521 -5.092 1.00 90.81 285 VAL A O 1
ATOM 2111 N N . VAL A 1 286 ? 1.312 0.511 -6.926 1.00 85.25 286 VAL A N 1
ATOM 2112 C CA . VAL A 1 286 ? 2.380 0.109 -7.847 1.00 85.25 286 VAL A CA 1
ATOM 2113 C C . VAL A 1 286 ? 3.003 1.365 -8.456 1.00 85.25 286 VAL A C 1
ATOM 2115 O O . VAL A 1 286 ? 2.275 2.329 -8.715 1.00 85.25 286 VAL A O 1
ATOM 2118 N N . PRO A 1 287 ? 4.326 1.387 -8.681 1.00 71.12 287 PRO A N 1
ATOM 2119 C CA . PRO A 1 287 ? 4.970 2.490 -9.367 1.00 71.12 287 PRO A CA 1
ATOM 2120 C C . PRO A 1 287 ? 4.429 2.602 -10.794 1.00 71.12 287 PRO A C 1
ATOM 2122 O O . PRO A 1 287 ? 4.037 1.607 -11.421 1.00 71.12 287 PRO A O 1
ATOM 2125 N N . ARG A 1 288 ? 4.394 3.833 -11.305 1.00 62.22 288 ARG A N 1
ATOM 2126 C CA . ARG A 1 288 ? 3.950 4.104 -12.667 1.00 62.22 288 ARG A CA 1
ATOM 2127 C C . ARG A 1 288 ? 4.954 3.534 -13.666 1.00 62.22 288 ARG A C 1
ATOM 2129 O O . ARG A 1 288 ? 6.160 3.716 -13.543 1.00 62.22 288 ARG A O 1
ATOM 2136 N N . VAL A 1 289 ? 4.418 2.874 -14.685 1.00 51.34 289 VAL A N 1
ATOM 2137 C CA . VAL A 1 289 ? 5.140 2.070 -15.686 1.00 51.34 289 VAL A CA 1
ATOM 2138 C C . VAL A 1 289 ? 5.869 2.931 -16.734 1.00 51.34 289 VAL A C 1
ATOM 2140 O O . VAL A 1 289 ? 6.023 2.527 -17.876 1.00 51.34 289 VAL A O 1
ATOM 2143 N N . GLU A 1 290 ? 6.271 4.158 -16.398 1.00 46.88 290 GLU A N 1
ATOM 2144 C CA . GLU A 1 290 ? 7.013 5.025 -17.328 1.00 46.88 290 GLU A CA 1
ATOM 2145 C C . GLU A 1 290 ? 8.519 4.729 -17.315 1.00 46.88 290 GLU A C 1
ATOM 2147 O O . GLU A 1 290 ? 9.189 4.953 -18.317 1.00 46.88 290 GLU A O 1
ATOM 2152 N N . SER A 1 291 ? 9.039 4.142 -16.230 1.00 46.44 291 SER A N 1
ATOM 2153 C CA . SER A 1 291 ? 10.434 3.683 -16.120 1.00 46.44 291 SER A CA 1
ATOM 2154 C C . SER A 1 291 ? 10.683 2.290 -16.716 1.00 46.44 291 SER A C 1
ATOM 2156 O O . SER A 1 291 ? 11.830 1.854 -16.826 1.00 46.44 291 SER A O 1
ATOM 2158 N N . VAL A 1 292 ? 9.620 1.585 -17.108 1.00 49.56 292 VAL A N 1
ATOM 2159 C CA . VAL A 1 292 ? 9.664 0.223 -17.645 1.00 49.56 292 VAL A CA 1
ATOM 2160 C C . VAL A 1 292 ? 8.825 0.208 -18.911 1.00 49.56 292 VAL A C 1
ATOM 2162 O O . VAL A 1 292 ? 7.621 0.381 -18.816 1.00 49.56 292 VAL A O 1
ATOM 2165 N N . ASP A 1 293 ? 9.403 0.006 -20.099 1.00 49.16 293 ASP A N 1
ATOM 2166 C CA . ASP A 1 293 ? 8.593 -0.049 -21.325 1.00 49.16 293 ASP A CA 1
ATOM 2167 C C . ASP A 1 293 ? 7.639 -1.256 -21.261 1.00 49.16 293 ASP A C 1
ATOM 2169 O O . ASP A 1 293 ? 8.075 -2.401 -21.454 1.00 49.16 293 ASP A O 1
ATOM 2173 N N . PRO A 1 294 ? 6.323 -1.053 -21.063 1.00 47.47 294 PRO A N 1
ATOM 2174 C CA . PRO A 1 294 ? 5.415 -2.166 -20.869 1.00 47.47 294 PRO A CA 1
ATOM 2175 C C . PRO A 1 294 ? 5.109 -2.882 -22.187 1.00 47.47 294 PRO A C 1
ATOM 2177 O O . PRO A 1 294 ? 4.293 -3.798 -22.213 1.00 47.47 294 PRO A O 1
ATOM 2180 N N . SER A 1 295 ? 5.613 -2.400 -23.332 1.00 49.44 295 SER A N 1
ATOM 2181 C CA . SER A 1 295 ? 5.501 -3.086 -24.626 1.00 49.44 295 SER A CA 1
ATOM 2182 C C . SER A 1 295 ? 6.492 -4.248 -24.724 1.00 49.44 295 SER A C 1
ATOM 2184 O O . SER A 1 295 ? 6.314 -5.153 -25.533 1.00 49.44 295 SER A O 1
ATOM 2186 N N . THR A 1 296 ? 7.477 -4.264 -23.821 1.00 45.22 296 THR A N 1
ATOM 2187 C CA . THR A 1 296 ? 8.455 -5.341 -23.643 1.00 45.22 296 THR A CA 1
ATOM 2188 C C . THR A 1 296 ? 8.052 -6.354 -22.565 1.00 45.22 296 THR A C 1
ATOM 2190 O O . THR A 1 296 ? 8.808 -7.291 -22.291 1.00 45.22 296 THR A O 1
ATOM 2193 N N . CYS A 1 297 ? 6.867 -6.198 -21.956 1.00 42.16 297 CYS A N 1
ATOM 2194 C CA . CYS A 1 297 ? 6.268 -7.213 -21.090 1.00 42.16 297 CYS A CA 1
ATOM 2195 C C . CYS A 1 297 ? 6.005 -8.482 -21.900 1.00 42.16 297 CYS A C 1
ATOM 2197 O O . CYS A 1 297 ? 5.044 -8.560 -22.666 1.00 42.16 297 CYS A O 1
ATOM 2199 N N . ILE A 1 298 ? 6.847 -9.493 -21.711 1.00 38.53 298 ILE A N 1
ATOM 2200 C CA . ILE A 1 298 ? 6.577 -10.835 -22.216 1.00 38.53 298 ILE A CA 1
ATOM 2201 C C . ILE A 1 298 ? 5.716 -11.531 -21.165 1.00 38.53 298 ILE A C 1
ATOM 2203 O O . ILE A 1 298 ? 6.228 -12.050 -20.173 1.00 38.53 298 ILE A O 1
ATOM 2207 N N . TYR A 1 299 ? 4.400 -11.498 -21.361 1.00 35.69 299 TYR A N 1
ATOM 2208 C CA . TYR A 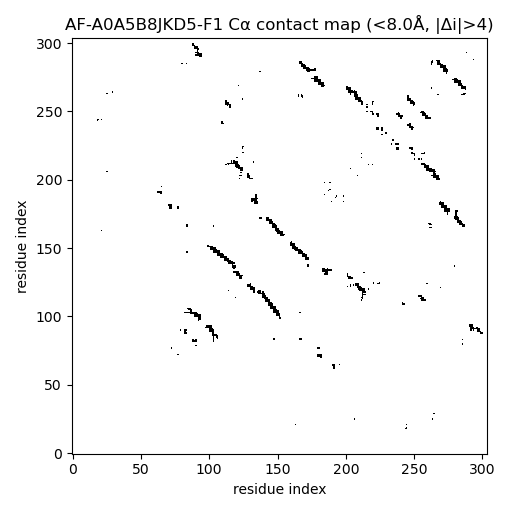1 299 ? 3.485 -12.331 -20.590 1.00 35.69 299 TYR A CA 1
ATOM 2209 C C . TYR A 1 299 ? 3.761 -13.801 -20.939 1.00 35.69 299 TYR A C 1
ATOM 2211 O O . TYR A 1 299 ? 3.810 -14.123 -22.129 1.00 35.69 299 TYR A O 1
ATOM 2219 N N . PRO A 1 300 ? 3.906 -14.718 -19.966 1.00 32.03 300 PRO A N 1
ATOM 2220 C CA . PRO A 1 300 ? 3.650 -16.118 -20.254 1.00 32.03 300 PRO A CA 1
ATOM 2221 C C . PRO A 1 300 ? 2.168 -16.201 -20.620 1.00 32.03 300 PRO A C 1
ATOM 2223 O O . PRO A 1 300 ? 1.300 -16.022 -19.769 1.00 32.03 300 PRO A O 1
ATOM 2226 N N . ASN A 1 301 ? 1.877 -16.348 -21.907 1.00 27.81 301 ASN A N 1
ATOM 2227 C CA . ASN A 1 301 ? 0.521 -16.514 -22.396 1.00 27.81 301 ASN A CA 1
ATOM 2228 C C . ASN A 1 301 ? -0.030 -17.820 -21.791 1.00 27.81 301 ASN A C 1
ATOM 2230 O O . ASN A 1 301 ? 0.527 -18.874 -22.078 1.00 27.81 301 ASN A O 1
ATOM 2234 N N . PRO A 1 302 ? -1.086 -17.812 -20.954 1.00 29.53 302 PRO A N 1
ATOM 2235 C CA . PRO A 1 302 ? -1.664 -19.057 -20.445 1.00 29.53 302 PRO A CA 1
ATOM 2236 C C . PRO A 1 302 ? -2.468 -19.821 -21.516 1.00 29.53 302 PRO A C 1
ATOM 2238 O O . PRO A 1 302 ? -3.112 -20.818 -21.200 1.00 29.53 302 PRO A O 1
ATOM 2241 N N . TRP A 1 303 ? -2.447 -19.353 -22.770 1.00 31.55 303 TRP A N 1
ATOM 2242 C CA . TRP A 1 303 ? -3.162 -19.928 -23.910 1.00 31.55 303 TRP A CA 1
ATOM 2243 C C . TRP A 1 303 ? -2.252 -20.294 -25.096 1.00 31.55 303 TRP A C 1
ATOM 2245 O O . TRP A 1 303 ? -2.761 -20.465 -26.204 1.00 31.55 303 TRP A O 1
ATOM 2255 N N . GLU A 1 304 ? -0.940 -20.430 -24.878 1.00 29.47 304 GLU A N 1
ATOM 2256 C CA . GLU A 1 304 ? -0.006 -21.073 -25.824 1.00 29.47 304 GLU A CA 1
ATOM 2257 C C . GLU A 1 304 ? 0.603 -22.353 -25.245 1.00 29.47 304 GLU A C 1
ATOM 2259 O O . GLU A 1 304 ? 0.985 -22.347 -24.052 1.00 29.47 304 GLU A O 1
#

Secondary structure (DSSP, 8-state):
-PPPP----------S-STTHHHHHHHHHSTTS-PPP------------------------------GGGTBPPHHHHHHHHHHTSTT-EEEEETTEEEEEEEEEEEEEEEEEEETTS-EEEE--STT--EEEBSSPPPSEEEEEEEEEEEEEEEETTEEEEEEEEEEEEEES-SSPP-EEEEPPBGGG-GGGS-TT---PEEETTSEEEEEEGGGHHHHHHHHHHHHHSPSSP----SEEEGGGEEEEEETTTTEEEEEEE--SEEEEEEEEEPTTS-EEEEEEE--TTSB-TTS-----TT-

Sequence (304 aa):
MRLPSARATVSQHPGSGLQDFGQFVLLRFAASLGSPPSRCHGGGAATMGCAGSNAGGKGAGGVGSVDRSRLVAGPRMAAYLEAAFTPGTRLGMLADYPDVSVVVHEVTFVTAVRVPSGRLAVGCPFPGEEWLELAERIPSGVHRMEVAWTRAPYVFMDEAFEGRESAGCRLIIRDEPVAGWEMGLGVERQPGNMPAREVKEFGIDTGMGCFADAPSWESLTEPFRRFRETPFPRGPRDTISLPGGLEAVHEPATGADLVTVVAAEGVTTVWLGRTARGDIATVAVVPRVESVDPSTCIYPNPWE

Foldseek 3Di:
DDDDDDDDDDDDDDDDDPLVVLLVVLVVVVVVDDDDDDDDDDDDDDDDDDDDDDDDDDDPDPLPPDDQVVQFDDPLRFVLVVQLADAQFWNFAQPVGNPKTKGFHHKDFWDKFAQQVQWKKKWFLDPPFDIATFPDGAPGGIWTKIWTWIWTWDADPNDIDGRIDTQWMKTFRAPADFPTKGFTAGPCGPPSNDDNPPPDFTFDQSQKMKMWRVVCSVVFSVLVNQQVPADPPGDDRQWDQIPPRKIKHADPVSRGMMIMDRERGTGKTWMFRAHPVRHGRMIMIGYDCPSGDSVRRDDPPPVD

Solvent-accessible surface area (backbone atoms only — not comparable to full-atom values): 18069 Å² total; per-residue (Å²): 137,84,84,85,86,79,86,80,80,86,79,90,77,93,76,98,69,70,71,69,54,66,63,55,55,61,64,50,69,57,68,74,63,86,73,82,88,81,80,86,77,83,89,82,89,87,81,88,86,85,86,86,80,88,86,87,80,93,73,93,71,74,79,61,81,61,73,62,72,78,40,41,50,52,73,70,55,40,52,45,58,55,37,41,68,31,62,76,32,49,65,12,28,35,69,95,41,76,88,42,57,37,28,22,64,42,67,40,81,71,49,75,42,28,22,61,82,13,36,43,20,43,27,26,64,54,88,96,50,45,64,35,47,40,57,64,74,50,82,57,39,76,27,47,30,36,37,14,29,27,47,38,78,46,74,56,96,91,40,83,42,83,40,73,46,66,46,19,36,32,38,43,68,40,96,57,65,67,67,48,43,28,57,60,43,29,60,91,56,37,60,78,75,47,68,100,83,61,88,75,59,44,53,20,92,75,32,37,30,27,46,30,20,41,96,46,43,67,75,34,27,49,43,49,44,55,55,71,71,46,61,87,81,66,71,90,72,66,54,45,86,40,78,92,76,28,43,32,24,75,38,82,92,74,59,26,24,26,37,46,39,71,36,53,64,41,63,36,52,46,34,34,25,18,24,87,86,67,48,67,14,30,46,34,42,41,52,59,66,82,64,24,51,63,87,58,40,64,71,84,58,94,87,115